Protein AF-A0A7G9BDR3-F1 (afdb_monomer)

Sequence (360 aa):
MENLNQEIQTTHFRYLQGNAIQNPLLFIQQFCFTETAIELFRQDITTLVAAAGTRKTDNNGKFHLNSDEYVYNHRKIIEAIEALWVLHHQASPEFAIDENHPLYQTTKWKRDGIDLETRINSAARYYRKLENEEINDIRLFLRVFFVYADMSEWREILDDILSYAYIDESIAYGSTQFSRELIPLTEYLEKMAEAIFLIAELTHSKKETTETVSNTDIEHTPIVNEQAPDMETGPNTAVPLLSLEDDNFTKDLIEYLNTYWVHLEEQENTFLYSPIMLTERLEKKLLTYFETFHPKFLARNYRRVYMGYLEYIFQTGMPSYEGEIRTFIYQMDTFFELLDLADDETKHWPQEDRIGWQEV

pLDDT: mean 73.28, std 19.23, range [29.59, 98.06]

Solvent-accessible surface area (backbone atoms only — not comparable to full-atom values): 21306 Å² total; per-residue (Å²): 116,70,67,47,59,48,51,62,72,71,54,86,67,90,69,52,45,73,69,34,69,77,37,34,67,60,44,39,35,47,44,53,75,71,72,48,47,71,71,55,53,42,47,45,53,51,52,40,52,49,37,8,52,36,60,30,50,47,100,84,70,51,72,58,84,66,64,79,60,46,64,54,43,51,51,51,52,50,29,51,52,49,36,49,51,52,54,72,56,43,98,78,70,88,50,61,53,54,86,87,40,78,64,43,53,89,67,52,59,94,79,74,48,83,61,58,68,63,37,64,74,39,80,44,47,83,50,82,70,56,50,40,67,28,60,26,25,42,64,57,45,52,52,53,53,49,68,74,39,42,78,66,52,49,48,52,55,48,52,49,37,53,51,23,34,69,42,57,58,18,46,57,77,78,38,82,62,61,43,65,44,49,60,64,50,50,51,52,54,48,29,46,51,39,49,50,46,50,52,26,51,57,56,48,56,53,47,54,55,50,49,57,65,45,69,75,60,81,81,89,87,84,89,88,88,84,88,87,86,86,88,84,88,85,83,93,80,88,81,82,83,86,75,94,76,79,82,83,78,53,71,68,57,55,51,47,54,53,53,52,47,56,54,50,63,68,45,67,83,58,87,64,101,60,81,88,76,70,50,74,70,55,45,53,53,50,52,58,48,56,62,44,35,30,37,62,42,49,44,55,53,49,50,52,51,51,51,53,51,50,51,49,46,65,73,69,61,73,83,88,43,69,69,57,51,54,53,50,50,54,51,49,52,53,49,45,54,51,27,54,50,47,34,65,71,46,63,84,49,88,53,90,80,20,50,48,46,94,80,106

Nearest PDB structures (foldseek):
  5mil-assembly1_B  TM=1.799E-01  e=1.139E+00  Staphylococcus aureus
  2jsw-assembly1_A  TM=1.827E-01  e=5.316E+00  Mus musculus

Radius of gyration: 26.84 Å; Cα contacts (8 Å, |Δi|>4): 255; chains: 1; bounding box: 62×65×67 Å

Foldseek 3Di:
DVVLVVVLVPDDQDQADPVCLVPVLVVLLCCDPPPDDLVVLLVLLVVLLVLLQDQQQDPVRDGHDFDPCNVVSLSVLLNLLSSLLSVLSDPDDPQADDCPDQQQDDDFCVPPNDPLVVCCVGPNVSQDLQGNVCLRHVNVLSVVLCVVPNSVRVNVLSVSSSVSSGDSDHPCPPDVVVVVCSVVVSSSSSNSSSSSNSSNVVVVVVVVVVVVVVVVDDDDDDDDDDDDDDDDDDDDDDDDDDDPPPDDDDPLNVVLVVVVVVLVVVCVVPDDPDPPDDDPVNVVSVVVVCVAAPLVQVLVVLVVVVVVVVVVCVVVVDPPQPVVVVVVVVVNVVSSVVSVVSNVVCVPPDQPNYPCSVVD

Secondary structure (DSSP, 8-state):
-HHHHHHHHHS--SS--HHHHH-HHHHHHHIIIII--HHHHHHHHHHHHHHHHS-SB-TTSPBPPPPTHHHHHHHHHHHHHHHHHHHHTSS----BPPTTSTT-----HHHH---HHHHHTSTTTT--SS-HHHHHBHHHHHHHHHHHS-HHHHHHHHHHHHHHHHSSS-HHHH-TTHHHHHHHHHHHHHHHHHHHHHHHHHHHHHHHHHHHHHTTS--------------------PPPPPPS------HHHHHHHHHHHHHHHHHTTS-S-------HHHHHHHHHHHHHB-HHHHHHHHHHHHHHHHHHHHHHT--S-HHHHHHHHHHHHHHHHHHHHHHHHHTTS--TTSBTGGG-

Structure (mmCIF, N/CA/C/O backbone):
data_AF-A0A7G9BDR3-F1
#
_entry.id   AF-A0A7G9BDR3-F1
#
loop_
_atom_site.group_PDB
_atom_site.id
_atom_site.type_symbol
_atom_site.label_atom_id
_atom_site.label_alt_id
_atom_site.label_comp_id
_atom_site.label_asym_id
_atom_site.label_entity_id
_atom_site.label_seq_id
_atom_site.pdbx_PDB_ins_code
_atom_site.Cartn_x
_atom_site.Cartn_y
_atom_site.Cartn_z
_atom_site.occupancy
_atom_site.B_iso_or_equiv
_atom_site.auth_seq_id
_atom_site.auth_comp_id
_atom_site.auth_asym_id
_atom_site.auth_atom_id
_atom_site.pdbx_PDB_model_num
ATOM 1 N N . MET A 1 1 ? -26.878 8.254 0.777 1.00 44.62 1 MET A N 1
ATOM 2 C CA . MET A 1 1 ? -26.780 6.800 1.032 1.00 44.62 1 MET A CA 1
ATOM 3 C C . MET A 1 1 ? -26.934 5.979 -0.245 1.00 44.62 1 MET A C 1
ATOM 5 O O . MET A 1 1 ? -26.240 4.983 -0.352 1.00 44.62 1 MET A O 1
ATOM 9 N N . GLU A 1 2 ? -27.742 6.398 -1.228 1.00 43.31 2 GLU A N 1
ATOM 10 C CA . GLU A 1 2 ? -27.883 5.672 -2.509 1.00 43.31 2 GLU A CA 1
ATOM 11 C C . GLU A 1 2 ? -26.597 5.656 -3.365 1.00 43.31 2 GLU A C 1
ATOM 13 O O . GLU A 1 2 ? -26.231 4.595 -3.855 1.00 43.31 2 GLU A O 1
ATOM 18 N N . ASN A 1 3 ? -25.838 6.761 -3.438 1.00 54.53 3 ASN A N 1
ATOM 19 C CA . ASN A 1 3 ? -24.599 6.820 -4.241 1.00 54.53 3 ASN A CA 1
ATOM 20 C C . ASN A 1 3 ? -23.464 5.891 -3.756 1.00 54.53 3 ASN A C 1
ATOM 22 O O . ASN A 1 3 ? -22.697 5.402 -4.572 1.00 54.53 3 ASN A O 1
ATOM 26 N N . LEU A 1 4 ? -23.364 5.623 -2.448 1.00 56.91 4 LEU A N 1
ATOM 27 C CA . LEU A 1 4 ? -22.252 4.858 -1.853 1.00 56.91 4 LEU A CA 1
ATOM 28 C C . LEU A 1 4 ? -22.376 3.349 -2.146 1.00 56.91 4 LEU A C 1
ATOM 30 O O . LEU A 1 4 ? -21.413 2.679 -2.502 1.00 56.91 4 LEU A O 1
ATOM 34 N N . ASN A 1 5 ? -23.606 2.826 -2.057 1.00 60.75 5 ASN A N 1
ATOM 35 C CA . ASN A 1 5 ? -23.912 1.459 -2.486 1.00 60.75 5 ASN A CA 1
ATOM 36 C C . ASN A 1 5 ? -23.783 1.305 -4.003 1.00 60.75 5 ASN A C 1
ATOM 38 O O . ASN A 1 5 ? -23.447 0.221 -4.468 1.00 60.75 5 ASN A O 1
ATOM 42 N N . GLN A 1 6 ? -24.048 2.370 -4.763 1.00 60.75 6 GLN A N 1
ATOM 43 C CA . GLN A 1 6 ? -23.900 2.353 -6.212 1.00 60.75 6 GLN A CA 1
ATOM 44 C C . GLN A 1 6 ? -22.425 2.245 -6.618 1.00 60.75 6 GLN A C 1
ATOM 46 O O . GLN A 1 6 ? -22.114 1.433 -7.478 1.00 60.75 6 GLN A O 1
ATOM 51 N N . GLU A 1 7 ? -21.525 2.964 -5.941 1.00 71.06 7 GLU A N 1
ATOM 52 C CA . GLU A 1 7 ? -20.080 2.917 -6.197 1.00 71.06 7 GLU A CA 1
ATOM 53 C C . GLU A 1 7 ? -19.499 1.514 -5.956 1.00 71.06 7 GLU A C 1
ATOM 55 O O . GLU A 1 7 ? -18.875 0.944 -6.848 1.00 71.06 7 GLU A O 1
ATOM 60 N N . ILE A 1 8 ? -19.821 0.879 -4.821 1.00 73.38 8 ILE A N 1
ATOM 61 C CA . ILE A 1 8 ? -19.421 -0.514 -4.535 1.00 73.38 8 ILE A CA 1
ATOM 62 C C . ILE A 1 8 ? -19.996 -1.494 -5.572 1.00 73.38 8 ILE A C 1
ATOM 64 O O . ILE A 1 8 ? -19.324 -2.449 -5.951 1.00 73.38 8 ILE A O 1
ATOM 68 N N . GLN A 1 9 ? -21.227 -1.275 -6.042 1.00 68.62 9 GLN A N 1
ATOM 69 C CA . GLN A 1 9 ? -21.866 -2.136 -7.045 1.00 68.62 9 GLN A CA 1
ATOM 70 C C . GLN A 1 9 ? -21.280 -1.973 -8.452 1.00 68.62 9 GLN A C 1
ATOM 72 O O . GLN A 1 9 ? -21.354 -2.909 -9.246 1.00 68.62 9 GLN A O 1
ATOM 77 N N . THR A 1 10 ? -20.723 -0.804 -8.774 1.00 70.81 10 THR A N 1
ATOM 78 C CA . THR A 1 10 ? -20.092 -0.532 -10.074 1.00 70.81 10 THR A CA 1
ATOM 79 C C . THR A 1 10 ? -18.608 -0.882 -10.112 1.00 70.81 10 THR A C 1
ATOM 81 O O . THR A 1 10 ? -18.047 -1.039 -11.196 1.00 70.81 10 THR A O 1
ATOM 84 N N . THR A 1 11 ? -17.969 -1.018 -8.951 1.00 82.62 11 THR A N 1
ATOM 85 C CA . THR A 1 11 ? -16.545 -1.330 -8.844 1.00 82.62 11 THR A CA 1
ATOM 86 C C . THR A 1 11 ? -16.259 -2.798 -9.154 1.00 82.62 11 THR A C 1
ATOM 88 O O . THR A 1 11 ? -16.867 -3.713 -8.600 1.00 82.62 11 THR A O 1
ATOM 91 N N . HIS A 1 12 ? -15.273 -3.038 -10.020 1.00 86.88 12 HIS A N 1
ATOM 92 C CA . HIS A 1 12 ? -14.785 -4.382 -10.311 1.00 86.88 12 HIS A CA 1
ATOM 93 C C . HIS A 1 12 ? -13.773 -4.832 -9.245 1.00 86.88 12 HIS A C 1
ATOM 95 O O . HIS A 1 12 ? -12.683 -4.259 -9.138 1.00 86.88 12 HIS A O 1
ATOM 101 N N . PHE A 1 13 ? -14.105 -5.876 -8.483 1.00 91.44 13 PHE A N 1
ATOM 102 C CA . PHE A 1 13 ? -13.209 -6.540 -7.527 1.00 91.44 13 PHE A CA 1
ATOM 103 C C . PHE A 1 13 ? -12.420 -7.657 -8.214 1.00 91.44 13 PHE A C 1
ATOM 105 O O . PHE A 1 13 ? -13.002 -8.461 -8.938 1.00 91.44 13 PHE A O 1
ATOM 112 N N . ARG A 1 14 ? -11.092 -7.695 -8.035 1.00 92.62 14 ARG A N 1
ATOM 113 C CA . ARG A 1 14 ? -10.228 -8.667 -8.714 1.00 92.62 14 ARG A CA 1
ATOM 114 C C . ARG A 1 14 ? -10.195 -9.996 -7.968 1.00 92.62 14 ARG A C 1
ATOM 116 O O . ARG A 1 14 ? -10.251 -11.042 -8.613 1.00 92.62 14 ARG A O 1
ATOM 123 N N . TYR A 1 15 ? -10.107 -9.967 -6.636 1.00 94.12 15 TYR A N 1
ATOM 124 C CA . TYR A 1 15 ? -9.983 -11.189 -5.836 1.00 94.12 15 TYR A CA 1
ATOM 125 C C . TYR A 1 15 ? -11.036 -11.321 -4.739 1.00 94.12 15 TYR A C 1
ATOM 127 O O . TYR A 1 15 ? -11.461 -12.447 -4.468 1.00 94.12 15 TYR A O 1
ATOM 135 N N . LEU A 1 16 ? -11.494 -10.211 -4.162 1.00 93.19 16 LEU A N 1
ATOM 136 C CA . LEU A 1 16 ? -12.514 -10.190 -3.125 1.00 93.19 16 LEU A CA 1
ATOM 137 C C . LEU A 1 16 ? -13.849 -10.692 -3.686 1.00 93.19 16 LEU A C 1
ATOM 139 O O . LEU A 1 16 ? -14.403 -10.146 -4.639 1.00 93.19 16 LEU A O 1
ATOM 143 N N . GLN A 1 17 ? -14.361 -11.770 -3.095 1.00 91.69 17 GLN A N 1
ATOM 144 C CA . GLN A 1 17 ? -15.565 -12.455 -3.569 1.00 91.69 17 GLN A CA 1
ATOM 145 C C . GLN A 1 17 ? -16.854 -11.801 -3.052 1.00 91.69 17 GLN A C 1
ATOM 147 O O . GLN A 1 17 ? -16.853 -11.099 -2.044 1.00 91.69 17 GLN A O 1
ATOM 152 N N . GLY A 1 18 ? -17.988 -12.077 -3.707 1.00 86.44 18 GLY A N 1
ATOM 153 C CA . GLY A 1 18 ? -19.284 -11.439 -3.418 1.00 86.44 18 GLY A CA 1
ATOM 154 C C . GLY A 1 18 ? -19.726 -11.479 -1.949 1.00 86.44 18 GLY A C 1
ATOM 155 O O . GLY A 1 18 ? -20.228 -10.486 -1.429 1.00 86.44 18 GLY A O 1
ATOM 156 N N . ASN A 1 19 ? -19.499 -12.591 -1.248 1.00 89.06 19 ASN A N 1
ATOM 157 C CA . ASN A 1 19 ? -19.786 -12.713 0.186 1.00 89.06 19 ASN A CA 1
ATOM 158 C C . ASN A 1 19 ? -18.876 -11.821 1.051 1.00 89.06 19 ASN A C 1
ATOM 160 O O . ASN A 1 19 ? -19.341 -11.232 2.025 1.00 89.06 19 ASN A O 1
ATOM 164 N N . ALA A 1 20 ? -17.602 -11.695 0.681 1.00 90.75 20 ALA A N 1
ATOM 165 C CA . ALA A 1 20 ? -16.638 -10.828 1.344 1.00 90.75 20 ALA A CA 1
ATOM 166 C C . ALA A 1 20 ? -16.885 -9.342 1.027 1.00 90.75 20 ALA A C 1
ATOM 168 O O . ALA A 1 20 ? -16.703 -8.502 1.898 1.00 90.75 20 ALA A O 1
ATOM 169 N N . ILE A 1 21 ? -17.398 -9.010 -0.163 1.00 91.25 21 ILE A N 1
ATOM 170 C CA . ILE A 1 21 ? -17.853 -7.649 -0.502 1.00 91.25 21 ILE A CA 1
ATOM 171 C C . ILE A 1 21 ? -19.082 -7.268 0.338 1.00 91.25 21 ILE A C 1
ATOM 173 O O . ILE A 1 21 ? -19.182 -6.152 0.843 1.00 91.25 21 ILE A O 1
ATOM 177 N N . GLN A 1 22 ? -20.026 -8.197 0.517 1.00 90.25 22 GLN A N 1
ATOM 178 C CA . GLN A 1 22 ? -21.221 -7.966 1.336 1.00 90.25 22 GLN A CA 1
ATOM 179 C C . GLN A 1 22 ? -20.897 -7.851 2.830 1.00 90.25 22 GLN A C 1
ATOM 181 O O . GLN A 1 22 ? -21.557 -7.096 3.542 1.00 90.25 22 GLN A O 1
ATOM 186 N N . ASN A 1 23 ? -19.902 -8.600 3.310 1.00 91.31 23 ASN A N 1
ATOM 187 C CA . ASN A 1 23 ? -19.492 -8.600 4.710 1.00 91.31 23 ASN A CA 1
ATOM 188 C C . ASN A 1 23 ? -17.957 -8.597 4.853 1.00 91.31 23 ASN A C 1
ATOM 190 O O . ASN A 1 23 ? -17.361 -9.623 5.205 1.00 91.31 23 ASN A O 1
ATOM 194 N N . PRO A 1 24 ? -17.307 -7.442 4.619 1.00 93.12 24 PRO A N 1
ATOM 195 C CA . PRO A 1 24 ? -15.847 -7.337 4.659 1.00 93.12 24 PRO A CA 1
ATOM 196 C C . PRO A 1 24 ? -15.281 -7.574 6.062 1.00 93.12 24 PRO A C 1
ATOM 198 O O . PRO A 1 24 ? -14.182 -8.100 6.200 1.00 93.12 24 PRO A O 1
ATOM 201 N N . LEU A 1 25 ? -16.040 -7.265 7.120 1.00 93.38 25 LEU A N 1
ATOM 202 C CA . LEU A 1 25 ? -15.617 -7.517 8.501 1.00 93.38 25 LEU A CA 1
ATOM 203 C C . LEU A 1 25 ? -15.473 -9.014 8.796 1.00 93.38 25 LEU A C 1
ATOM 205 O O . LEU A 1 25 ? -14.530 -9.414 9.475 1.00 93.38 25 LEU A O 1
ATOM 209 N N . LEU A 1 26 ? -16.384 -9.848 8.285 1.00 92.31 26 LEU A N 1
ATOM 210 C CA . LEU A 1 26 ? -16.284 -11.299 8.448 1.00 92.31 26 LEU A CA 1
ATOM 211 C C . LEU A 1 26 ? -15.062 -11.857 7.715 1.00 92.31 26 LEU A C 1
ATOM 213 O O . LEU A 1 26 ? -14.346 -12.680 8.284 1.00 92.31 26 LEU A O 1
ATOM 217 N N . PHE A 1 27 ? -14.812 -11.385 6.491 1.00 94.88 27 PHE A N 1
ATOM 218 C CA . PHE A 1 27 ? -13.606 -11.736 5.742 1.00 94.88 27 PHE A CA 1
ATOM 219 C C . PHE A 1 27 ? -12.341 -11.371 6.530 1.00 94.88 27 PHE A C 1
ATOM 221 O O . PHE A 1 27 ? -11.498 -12.233 6.760 1.00 94.88 27 PHE A O 1
ATOM 228 N N . ILE A 1 28 ? -12.250 -10.132 7.024 1.00 95.25 28 ILE A N 1
ATOM 229 C CA . ILE A 1 28 ? -11.102 -9.648 7.803 1.00 95.25 28 ILE A CA 1
ATOM 230 C C . ILE A 1 28 ? -10.873 -10.505 9.051 1.00 95.25 28 ILE A C 1
ATOM 232 O O . ILE A 1 28 ? -9.744 -10.896 9.332 1.00 95.25 28 ILE A O 1
ATOM 236 N N . GLN A 1 29 ? -11.934 -10.864 9.779 1.00 94.12 29 GLN A N 1
ATOM 237 C CA . GLN A 1 29 ? -11.812 -11.753 10.937 1.00 94.12 29 GLN A CA 1
ATOM 238 C C . GLN A 1 29 ? -11.282 -13.138 10.556 1.00 94.12 29 GLN A C 1
ATOM 240 O O . GLN A 1 29 ? -10.401 -13.665 11.233 1.00 94.12 29 GLN A O 1
ATOM 245 N N . GLN A 1 30 ? -11.800 -13.739 9.483 1.00 94.19 30 GLN A N 1
ATOM 246 C CA . GLN A 1 30 ? -11.334 -15.047 9.020 1.00 94.19 30 GLN A CA 1
ATOM 247 C C . GLN A 1 30 ? -9.866 -14.991 8.592 1.00 94.19 30 GLN A C 1
ATOM 249 O O . GLN A 1 30 ? -9.072 -15.823 9.030 1.00 94.19 30 GLN A O 1
ATOM 254 N N . PHE A 1 31 ? -9.496 -13.973 7.819 1.00 95.69 31 PHE A N 1
ATOM 255 C CA . PHE A 1 31 ? -8.127 -13.743 7.381 1.00 95.69 31 PHE A CA 1
ATOM 256 C C . PHE A 1 31 ? -7.165 -13.603 8.576 1.00 95.69 31 PHE A C 1
ATOM 258 O O . PHE A 1 31 ? -6.191 -14.349 8.681 1.00 95.69 31 PHE A O 1
ATOM 265 N N . CYS A 1 32 ? -7.478 -12.727 9.534 1.00 95.44 32 CYS A N 1
ATOM 266 C CA . CYS A 1 32 ? -6.596 -12.418 10.664 1.00 95.44 32 CYS A CA 1
ATOM 267 C C . CYS A 1 32 ? -6.543 -13.490 11.765 1.00 95.44 32 CYS A C 1
ATOM 269 O O . CYS A 1 32 ? -5.552 -13.552 12.487 1.00 95.44 32 CYS A O 1
ATOM 271 N N . PHE A 1 33 ? -7.591 -14.302 11.950 1.00 93.38 33 PHE A N 1
ATOM 272 C CA . PHE A 1 33 ? -7.620 -15.316 13.018 1.00 93.38 33 PHE A CA 1
ATOM 273 C C . PHE A 1 33 ? -7.408 -16.748 12.530 1.00 93.38 33 PHE A C 1
ATOM 275 O O . PHE A 1 33 ? -7.076 -17.616 13.336 1.00 93.38 33 PHE A O 1
ATOM 282 N N . THR A 1 34 ? -7.618 -17.012 11.239 1.00 93.38 34 THR A N 1
ATOM 283 C CA . THR A 1 34 ? -7.546 -18.374 10.682 1.00 93.38 34 THR A CA 1
ATOM 284 C C . THR A 1 34 ? -6.420 -18.529 9.671 1.00 93.38 34 THR A C 1
ATOM 286 O O . THR A 1 34 ? -5.802 -19.589 9.627 1.00 93.38 34 THR A O 1
ATOM 289 N N . GLU A 1 35 ? -6.154 -17.510 8.852 1.00 92.81 35 GLU A N 1
ATOM 290 C CA . GLU A 1 35 ? -5.239 -17.649 7.717 1.00 92.81 35 GLU A CA 1
ATOM 291 C C . GLU A 1 35 ? -3.800 -17.255 8.054 1.00 92.81 35 GLU A C 1
ATOM 293 O O . GLU A 1 35 ? -2.867 -17.974 7.701 1.00 92.81 35 GLU A O 1
ATOM 298 N N . THR A 1 36 ? -3.601 -16.131 8.745 1.00 94.38 36 THR A N 1
ATOM 299 C CA . THR A 1 36 ? -2.259 -15.602 9.017 1.00 94.38 36 THR A CA 1
ATOM 300 C C . THR A 1 36 ? -2.173 -14.886 10.365 1.00 94.38 36 THR A C 1
ATOM 302 O O . THR A 1 36 ? -3.177 -14.636 11.024 1.00 94.38 36 THR A O 1
ATOM 305 N N . ALA A 1 37 ? -0.953 -14.555 10.785 1.00 92.31 37 ALA A N 1
ATOM 306 C CA . ALA A 1 37 ? -0.672 -13.707 11.940 1.00 92.31 37 ALA A CA 1
ATOM 307 C C . ALA A 1 37 ? -0.036 -12.395 11.470 1.00 92.31 37 ALA A C 1
ATOM 309 O O . ALA A 1 37 ? 0.668 -12.381 10.463 1.00 92.31 37 ALA A O 1
ATOM 310 N N . ILE A 1 38 ? -0.216 -11.305 12.223 1.00 92.81 38 ILE A N 1
ATOM 311 C CA . ILE A 1 38 ? 0.230 -9.964 11.806 1.00 92.81 38 ILE A CA 1
ATOM 312 C C . ILE A 1 38 ? 1.708 -9.917 11.393 1.00 92.81 38 ILE A C 1
ATOM 314 O O . ILE A 1 38 ? 2.046 -9.326 10.371 1.00 92.81 38 ILE A O 1
ATOM 318 N N . GLU A 1 39 ? 2.591 -10.576 12.148 1.00 88.88 39 GLU A N 1
ATOM 319 C CA . GLU A 1 39 ? 4.026 -10.585 11.842 1.00 88.88 39 GLU A CA 1
ATOM 320 C C . GLU A 1 39 ? 4.358 -11.432 10.605 1.00 88.88 39 GLU A C 1
ATOM 322 O O . GLU A 1 39 ? 5.272 -11.078 9.864 1.00 88.88 39 GLU A O 1
ATOM 327 N N . LEU A 1 40 ? 3.599 -12.504 10.345 1.00 91.50 40 LEU A N 1
ATOM 328 C CA . LEU A 1 40 ? 3.752 -13.301 9.124 1.00 91.50 40 LEU A CA 1
ATOM 329 C C . LEU A 1 40 ? 3.282 -12.500 7.912 1.00 91.50 40 LEU A C 1
ATOM 331 O O . LEU A 1 40 ? 4.027 -12.370 6.951 1.00 91.50 40 LEU A O 1
ATOM 335 N N . PHE A 1 41 ? 2.121 -11.848 7.998 1.00 96.00 41 PHE A N 1
ATOM 336 C CA . PHE A 1 41 ? 1.608 -11.046 6.891 1.00 96.00 41 PHE A CA 1
ATOM 337 C C . PHE A 1 41 ? 2.517 -9.853 6.550 1.00 96.00 41 PHE A C 1
ATOM 339 O O . PHE A 1 41 ? 2.749 -9.551 5.380 1.00 96.00 41 PHE A O 1
ATOM 346 N N . ARG A 1 42 ? 3.123 -9.205 7.554 1.00 92.88 42 ARG A N 1
ATOM 347 C CA . ARG A 1 42 ? 4.175 -8.202 7.311 1.00 92.88 42 ARG A CA 1
ATOM 348 C C . ARG A 1 42 ? 5.397 -8.788 6.623 1.00 92.88 42 ARG A C 1
ATOM 350 O O . ARG A 1 42 ? 5.964 -8.151 5.733 1.00 92.88 42 ARG A O 1
ATOM 357 N N . GLN A 1 43 ? 5.828 -9.968 7.062 1.00 91.69 43 GLN A N 1
ATOM 358 C CA . GLN A 1 43 ? 6.954 -10.656 6.454 1.00 91.69 43 GLN A CA 1
ATOM 359 C C . GLN A 1 43 ? 6.644 -11.003 4.995 1.00 91.69 43 GLN A C 1
ATOM 361 O O . GLN A 1 43 ? 7.515 -10.812 4.151 1.00 91.69 43 GLN A O 1
ATOM 366 N N . ASP A 1 44 ? 5.418 -11.418 4.684 1.00 94.56 44 ASP A N 1
ATOM 367 C CA . ASP A 1 44 ? 4.956 -11.705 3.325 1.00 94.56 44 ASP A CA 1
ATOM 368 C C . ASP A 1 44 ? 5.019 -10.460 2.431 1.00 94.56 44 ASP A C 1
ATOM 370 O O . ASP A 1 44 ? 5.593 -10.515 1.340 1.00 94.56 44 ASP A O 1
ATOM 374 N N . ILE A 1 45 ? 4.522 -9.317 2.927 1.00 95.56 45 ILE A N 1
ATOM 375 C CA . ILE A 1 45 ? 4.622 -8.007 2.259 1.00 95.56 45 ILE A CA 1
ATOM 376 C C . ILE A 1 45 ? 6.087 -7.639 2.015 1.00 95.56 45 ILE A C 1
ATOM 378 O O . ILE A 1 45 ? 6.486 -7.360 0.886 1.00 95.56 45 ILE A O 1
ATOM 382 N N . THR A 1 46 ? 6.909 -7.674 3.065 1.00 91.94 46 THR A N 1
ATOM 383 C CA . THR A 1 46 ? 8.325 -7.286 2.988 1.00 91.94 46 THR A CA 1
ATOM 384 C C . THR A 1 46 ? 9.091 -8.181 2.027 1.00 91.94 46 THR A C 1
ATOM 386 O O . THR A 1 46 ? 9.908 -7.699 1.250 1.00 91.94 46 THR A O 1
ATOM 389 N N . THR A 1 47 ? 8.822 -9.484 2.063 1.00 92.56 47 THR A N 1
ATOM 390 C CA . THR A 1 47 ? 9.480 -10.467 1.202 1.00 92.56 47 THR A CA 1
ATOM 391 C C . THR A 1 47 ? 9.129 -10.218 -0.259 1.00 92.56 47 THR A C 1
ATOM 393 O O . THR A 1 47 ? 10.026 -10.235 -1.100 1.00 92.56 47 THR A O 1
ATOM 396 N N . LEU A 1 48 ? 7.858 -9.938 -0.564 1.00 94.50 48 LEU A N 1
ATOM 397 C CA . LEU A 1 48 ? 7.417 -9.623 -1.922 1.00 94.50 48 LEU A CA 1
ATOM 398 C C . LEU A 1 48 ? 8.057 -8.322 -2.438 1.00 94.50 48 LEU A C 1
ATOM 400 O O . LEU A 1 48 ? 8.638 -8.307 -3.521 1.00 94.50 48 LEU A O 1
ATOM 404 N N . VAL A 1 49 ? 8.024 -7.246 -1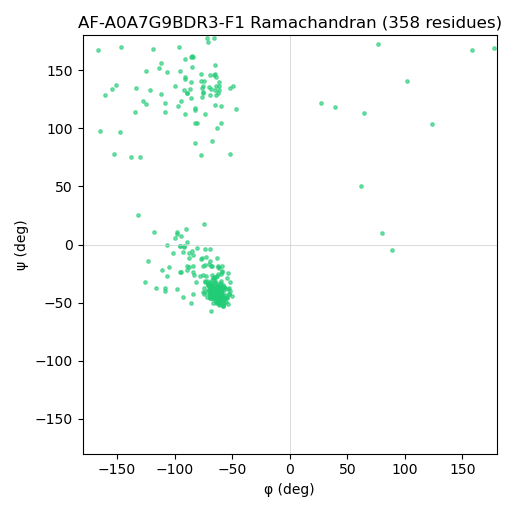.646 1.00 92.19 49 VAL A N 1
ATOM 405 C CA . VAL A 1 49 ? 8.616 -5.956 -2.041 1.00 92.19 49 VAL A CA 1
ATOM 406 C C . VAL A 1 49 ? 10.141 -6.057 -2.173 1.00 92.19 49 VAL A C 1
ATOM 408 O O . VAL A 1 49 ? 10.721 -5.572 -3.145 1.00 92.19 49 VAL A O 1
ATOM 411 N N . ALA A 1 50 ? 10.815 -6.745 -1.247 1.00 89.56 50 ALA A N 1
ATOM 412 C CA . ALA A 1 50 ? 12.255 -6.980 -1.326 1.00 89.56 50 ALA A CA 1
ATOM 413 C C . ALA A 1 50 ? 12.630 -7.821 -2.551 1.00 89.56 50 ALA A C 1
ATOM 415 O O . ALA A 1 50 ? 13.670 -7.578 -3.169 1.00 89.56 50 ALA A O 1
ATOM 416 N N . ALA A 1 51 ? 11.782 -8.782 -2.933 1.00 90.12 51 ALA A N 1
ATOM 417 C CA . ALA A 1 51 ? 11.977 -9.553 -4.148 1.00 90.12 51 ALA A CA 1
ATOM 418 C C . ALA A 1 51 ? 11.961 -8.646 -5.385 1.00 90.12 51 ALA A C 1
ATOM 420 O O . ALA A 1 51 ? 12.862 -8.786 -6.208 1.00 90.12 51 ALA A O 1
ATOM 421 N N . ALA A 1 52 ? 11.028 -7.698 -5.488 1.00 89.75 52 ALA A N 1
ATOM 422 C CA . ALA A 1 52 ? 10.996 -6.713 -6.576 1.00 89.75 52 ALA A CA 1
ATOM 423 C C . ALA A 1 52 ? 12.213 -5.766 -6.573 1.00 89.75 52 ALA A C 1
ATOM 425 O O . ALA A 1 52 ? 12.708 -5.345 -7.619 1.00 89.75 52 ALA A O 1
ATOM 426 N N . GLY A 1 53 ? 12.729 -5.450 -5.383 1.00 86.00 53 GLY A N 1
ATOM 427 C CA . GLY A 1 53 ? 13.898 -4.590 -5.188 1.00 86.00 53 GLY A CA 1
ATOM 428 C C . GLY A 1 53 ? 15.251 -5.244 -5.468 1.00 86.00 53 GLY A C 1
ATOM 429 O O . GLY A 1 53 ? 16.253 -4.534 -5.577 1.00 86.00 53 GLY A O 1
ATOM 430 N N . THR A 1 54 ? 15.321 -6.569 -5.607 1.00 83.62 54 THR A N 1
ATOM 431 C CA . THR A 1 54 ? 16.597 -7.298 -5.662 1.00 83.62 54 THR A CA 1
ATOM 432 C C . THR A 1 54 ? 16.844 -7.890 -7.043 1.00 83.62 54 THR A C 1
ATOM 434 O O . THR A 1 54 ? 16.000 -8.604 -7.576 1.00 83.62 54 THR A O 1
ATOM 437 N N . ARG A 1 55 ? 18.035 -7.644 -7.603 1.00 83.38 55 ARG A N 1
ATOM 438 C CA . ARG A 1 55 ? 18.477 -8.281 -8.851 1.00 83.38 55 ARG A CA 1
ATOM 439 C C . ARG A 1 55 ? 18.539 -9.801 -8.674 1.00 83.38 55 ARG A C 1
ATOM 441 O O . ARG A 1 55 ? 19.104 -10.279 -7.689 1.00 83.38 55 ARG A O 1
ATOM 448 N N . LYS A 1 56 ? 17.990 -10.558 -9.626 1.00 84.50 56 LYS A N 1
ATOM 449 C CA . LYS A 1 56 ? 17.884 -12.026 -9.516 1.00 84.50 56 LYS A CA 1
ATOM 450 C C . LYS A 1 56 ? 19.138 -12.758 -9.954 1.00 84.50 56 LYS A C 1
ATOM 452 O O . LYS A 1 56 ? 19.366 -13.882 -9.518 1.00 84.50 56 LYS A O 1
ATOM 457 N N . THR A 1 57 ? 19.951 -12.131 -10.788 1.00 84.62 57 THR A N 1
ATOM 458 C CA . THR A 1 57 ? 21.228 -12.671 -11.236 1.00 84.62 57 THR A CA 1
ATOM 459 C C . THR A 1 57 ? 22.363 -12.164 -10.360 1.00 84.62 57 THR A C 1
ATOM 461 O O . THR A 1 57 ? 22.572 -10.955 -10.219 1.00 84.62 57 THR A O 1
ATOM 464 N N . ASP A 1 58 ? 23.117 -13.096 -9.775 1.00 82.25 58 ASP A N 1
ATOM 465 C CA . ASP A 1 58 ? 24.319 -12.770 -9.012 1.00 82.25 58 ASP A CA 1
ATOM 466 C C . ASP A 1 58 ? 25.478 -12.300 -9.918 1.00 82.25 58 ASP A C 1
ATOM 468 O O . ASP A 1 58 ? 25.425 -12.352 -11.149 1.00 82.25 58 ASP A O 1
ATOM 472 N N . ASN A 1 59 ? 26.584 -11.867 -9.307 1.00 82.44 59 ASN A N 1
ATOM 473 C CA . ASN A 1 59 ? 27.777 -11.424 -10.043 1.00 82.44 59 ASN A CA 1
ATOM 474 C C . ASN A 1 59 ? 28.435 -12.531 -10.895 1.00 82.44 59 ASN A C 1
ATOM 476 O O . ASN A 1 59 ? 29.309 -12.231 -11.705 1.00 82.44 59 ASN A O 1
ATOM 480 N N . ASN A 1 60 ? 28.037 -13.795 -10.716 1.00 84.38 60 ASN A N 1
ATOM 481 C CA . ASN A 1 60 ? 28.519 -14.944 -11.478 1.00 84.38 60 ASN A CA 1
ATOM 482 C C . ASN A 1 60 ? 27.540 -15.366 -12.588 1.00 84.38 60 ASN A C 1
ATOM 484 O O . ASN A 1 60 ? 27.765 -16.392 -13.231 1.00 84.38 60 ASN A O 1
ATOM 488 N N . GLY A 1 61 ? 26.458 -14.613 -12.815 1.00 81.12 61 GLY A N 1
ATOM 489 C CA . GLY A 1 61 ? 25.451 -14.945 -13.821 1.00 81.12 61 GLY A CA 1
ATOM 490 C C . GLY A 1 61 ? 24.443 -16.010 -13.372 1.00 81.12 61 GLY A C 1
ATOM 491 O O . GLY A 1 61 ? 23.681 -16.508 -14.200 1.00 81.12 61 GLY A O 1
ATOM 492 N N . LYS A 1 62 ? 24.425 -16.398 -12.091 1.00 82.62 62 LYS A N 1
ATOM 493 C CA . LYS A 1 62 ? 23.466 -17.375 -11.570 1.00 82.62 62 LYS A CA 1
ATOM 494 C C . LYS A 1 62 ? 22.143 -16.686 -11.255 1.00 82.62 62 LYS A C 1
ATOM 496 O O . LYS A 1 62 ? 22.075 -15.850 -10.359 1.00 82.62 62 LYS A O 1
ATOM 501 N N . PHE A 1 63 ? 21.092 -17.106 -11.952 1.00 79.94 63 PHE A N 1
ATOM 502 C CA . PHE A 1 63 ? 19.723 -16.679 -11.685 1.00 79.94 63 PHE A CA 1
ATOM 503 C C . PHE A 1 63 ? 19.163 -17.392 -10.446 1.00 79.94 63 PHE A C 1
ATOM 505 O O . PHE A 1 63 ? 19.195 -18.625 -10.349 1.00 79.94 63 PHE A O 1
ATOM 512 N N . HIS A 1 64 ? 18.660 -16.621 -9.489 1.00 78.00 64 HIS A N 1
ATOM 513 C CA . HIS A 1 64 ? 17.975 -17.125 -8.307 1.00 78.00 64 HIS A CA 1
ATOM 514 C C . HIS A 1 64 ? 16.491 -17.342 -8.614 1.00 78.00 64 HIS A C 1
ATOM 516 O O . HIS A 1 64 ? 15.814 -16.443 -9.102 1.00 78.00 64 HIS A O 1
ATOM 522 N N . LEU A 1 65 ? 15.998 -18.556 -8.345 1.00 71.19 65 LEU A N 1
ATOM 523 C CA . LEU A 1 65 ? 14.608 -18.927 -8.603 1.00 71.19 65 LEU A CA 1
ATOM 524 C C . LEU A 1 65 ? 13.660 -18.082 -7.738 1.00 71.19 65 LEU A C 1
ATOM 526 O O . LEU A 1 65 ? 13.899 -17.914 -6.541 1.00 71.19 65 LEU A O 1
ATOM 530 N N . ASN A 1 66 ? 12.582 -17.596 -8.345 1.00 79.19 66 ASN A N 1
ATOM 531 C CA . ASN A 1 66 ? 11.534 -16.856 -7.649 1.00 79.19 66 ASN A CA 1
ATOM 532 C C . ASN A 1 66 ? 10.633 -17.822 -6.865 1.00 79.19 66 ASN A C 1
ATOM 534 O O . ASN A 1 66 ? 10.432 -18.958 -7.295 1.00 79.19 66 ASN A O 1
ATOM 538 N N . SER A 1 67 ? 10.115 -17.386 -5.712 1.00 84.75 67 SER A N 1
ATOM 539 C CA . SER A 1 67 ? 9.203 -18.205 -4.905 1.00 84.75 67 SER A CA 1
ATOM 540 C C . SER A 1 67 ? 7.812 -18.223 -5.533 1.00 84.75 67 SER A C 1
ATOM 542 O O . SER A 1 67 ? 7.279 -17.168 -5.874 1.00 84.75 67 SER A O 1
ATOM 544 N N . ASP A 1 68 ? 7.188 -19.398 -5.619 1.00 82.62 68 ASP A N 1
ATOM 545 C CA . ASP A 1 68 ? 5.779 -19.530 -6.024 1.00 82.62 68 ASP A CA 1
ATOM 546 C C . ASP A 1 68 ? 4.828 -18.812 -5.043 1.00 82.62 68 ASP A C 1
ATOM 548 O O . ASP A 1 68 ? 3.702 -18.455 -5.393 1.00 82.62 68 ASP A O 1
ATOM 552 N N . GLU A 1 69 ? 5.293 -18.535 -3.821 1.00 89.88 69 GLU A N 1
ATOM 553 C CA . GLU A 1 69 ? 4.542 -17.814 -2.789 1.00 89.88 69 GLU A CA 1
ATOM 554 C C . GLU A 1 69 ? 4.309 -16.338 -3.144 1.00 89.88 69 GLU A C 1
ATOM 556 O O . GLU A 1 69 ? 3.396 -15.723 -2.602 1.00 89.88 69 GLU A O 1
ATOM 561 N N . TYR A 1 70 ? 5.066 -15.753 -4.082 1.00 92.81 70 TYR A N 1
ATOM 562 C CA . TYR A 1 70 ? 4.894 -14.343 -4.455 1.00 92.81 70 TYR A CA 1
ATOM 563 C C . TYR A 1 70 ? 3.523 -14.061 -5.064 1.00 92.81 70 TYR A C 1
ATOM 565 O O . TYR A 1 70 ? 2.899 -13.060 -4.716 1.00 92.81 70 TYR A O 1
ATOM 573 N N . VAL A 1 71 ? 3.017 -14.966 -5.906 1.00 93.81 71 VAL A N 1
ATOM 574 C CA . VAL A 1 71 ? 1.668 -14.854 -6.483 1.00 93.81 71 VAL A CA 1
ATOM 575 C C . VAL A 1 71 ? 0.600 -14.972 -5.396 1.00 93.81 71 VAL A C 1
ATOM 577 O O . VAL A 1 71 ? -0.397 -14.251 -5.420 1.00 93.81 71 VAL A O 1
ATOM 580 N N . TYR A 1 72 ? 0.809 -15.862 -4.421 1.00 94.44 72 TYR A N 1
ATOM 581 C CA . TYR A 1 72 ? -0.097 -16.002 -3.284 1.00 94.44 72 TYR A CA 1
ATOM 582 C C . TYR A 1 72 ? -0.122 -14.725 -2.433 1.00 94.44 72 TYR A C 1
ATOM 584 O O . TYR A 1 72 ? -1.195 -14.172 -2.191 1.00 94.44 72 TYR A O 1
ATOM 592 N N . ASN A 1 73 ? 1.051 -14.218 -2.048 1.00 95.06 73 ASN A N 1
ATOM 593 C CA . ASN A 1 73 ? 1.194 -13.018 -1.227 1.00 95.06 73 ASN A CA 1
ATOM 594 C C . ASN A 1 73 ? 0.599 -11.794 -1.928 1.00 95.06 73 ASN A C 1
ATOM 596 O O . ASN A 1 73 ? -0.197 -11.076 -1.329 1.00 95.06 73 ASN A O 1
ATOM 600 N N . HIS A 1 74 ? 0.908 -11.595 -3.213 1.00 96.75 74 HIS A N 1
ATOM 601 C CA . HIS A 1 74 ? 0.319 -10.540 -4.047 1.00 96.75 74 HIS A CA 1
ATOM 602 C C . HIS A 1 74 ? -1.209 -10.584 -4.025 1.00 96.75 74 HIS A C 1
ATOM 604 O O . HIS A 1 74 ? -1.854 -9.586 -3.694 1.00 96.75 74 HIS A O 1
ATOM 610 N N . ARG A 1 75 ? -1.790 -11.762 -4.284 1.00 96.62 75 ARG A N 1
ATOM 611 C CA . ARG A 1 75 ? -3.241 -11.950 -4.266 1.00 96.62 75 ARG A CA 1
ATOM 612 C C . ARG A 1 75 ? -3.838 -11.575 -2.912 1.00 96.62 75 ARG A C 1
ATOM 614 O O . ARG A 1 75 ? -4.855 -10.887 -2.879 1.00 96.62 75 ARG A O 1
ATOM 621 N N . LYS A 1 76 ? -3.225 -12.014 -1.810 1.00 96.50 76 LYS A N 1
ATOM 622 C CA . LYS A 1 76 ? -3.718 -11.748 -0.451 1.00 96.50 76 LYS A CA 1
ATOM 623 C C . LYS A 1 76 ? -3.605 -10.287 -0.044 1.00 96.50 76 LYS A C 1
ATOM 625 O O . LYS A 1 76 ? -4.515 -9.771 0.599 1.00 96.50 76 LYS A O 1
ATOM 630 N N . ILE A 1 77 ? -2.554 -9.600 -0.479 1.00 98.00 77 ILE A N 1
ATOM 631 C CA . ILE A 1 77 ? -2.410 -8.157 -0.272 1.00 98.00 77 ILE A CA 1
ATOM 632 C C . ILE A 1 77 ? -3.506 -7.400 -1.036 1.00 98.00 77 ILE A C 1
ATOM 634 O O . ILE A 1 77 ? -4.164 -6.546 -0.446 1.00 98.00 77 ILE A O 1
ATOM 638 N N . ILE A 1 78 ? -3.765 -7.741 -2.305 1.00 97.88 78 ILE A N 1
ATOM 639 C CA . ILE A 1 78 ? -4.848 -7.108 -3.077 1.00 97.88 78 ILE A CA 1
ATOM 640 C C . ILE A 1 78 ? -6.216 -7.403 -2.454 1.00 97.88 78 ILE A C 1
ATOM 642 O O . ILE A 1 78 ? -7.024 -6.491 -2.314 1.00 97.88 78 ILE A O 1
ATOM 646 N N . GLU A 1 79 ? -6.478 -8.644 -2.041 1.00 97.12 79 GLU A N 1
ATOM 647 C CA . GLU A 1 79 ? -7.740 -9.023 -1.390 1.00 97.12 79 GLU A CA 1
ATOM 648 C C . GLU A 1 79 ? -7.968 -8.222 -0.089 1.00 97.12 79 GLU A C 1
ATOM 650 O O . GLU A 1 79 ? -9.072 -7.732 0.157 1.00 97.12 79 GLU A O 1
ATOM 655 N N . ALA A 1 80 ? -6.912 -8.002 0.704 1.00 97.62 80 ALA A N 1
ATOM 656 C CA . ALA A 1 80 ? -6.953 -7.149 1.892 1.00 97.62 80 ALA A CA 1
ATOM 657 C C . ALA A 1 80 ? -7.234 -5.673 1.552 1.00 97.62 80 ALA A C 1
ATOM 659 O O . ALA A 1 80 ? -8.097 -5.058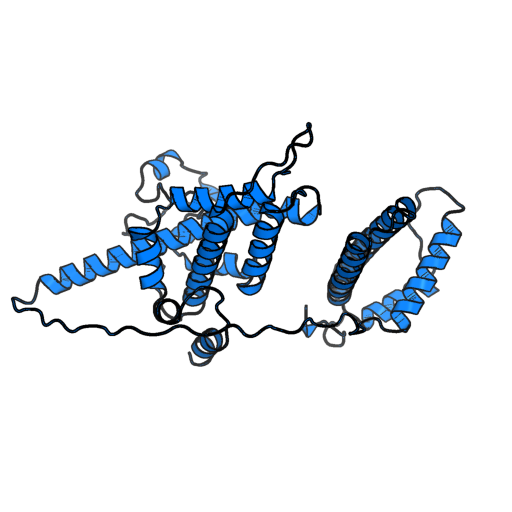 2.182 1.00 97.62 80 ALA A O 1
ATOM 660 N N . ILE A 1 81 ? -6.563 -5.108 0.541 1.00 98.06 81 ILE A N 1
ATOM 661 C CA . ILE A 1 81 ? -6.795 -3.725 0.083 1.00 98.06 81 ILE A CA 1
ATOM 662 C C . ILE A 1 81 ? -8.233 -3.548 -0.408 1.00 98.06 81 ILE A C 1
ATOM 664 O O . ILE A 1 81 ? -8.891 -2.574 -0.050 1.00 98.06 81 ILE A O 1
ATOM 668 N N . GLU A 1 82 ? -8.749 -4.505 -1.174 1.00 97.25 82 GLU A N 1
ATOM 669 C CA . GLU A 1 82 ? -10.130 -4.505 -1.652 1.00 97.25 82 GLU A CA 1
ATOM 670 C C . GLU A 1 82 ? -11.130 -4.520 -0.489 1.00 97.25 82 GLU A C 1
ATOM 672 O O . GLU A 1 82 ? -12.092 -3.750 -0.496 1.00 97.25 82 GLU A O 1
ATOM 677 N N . ALA A 1 83 ? -10.894 -5.332 0.546 1.00 96.31 83 ALA A N 1
ATOM 678 C CA . ALA A 1 83 ? -11.754 -5.364 1.729 1.00 96.31 83 ALA A CA 1
ATOM 679 C C . ALA A 1 83 ? -11.745 -4.024 2.485 1.00 96.31 83 ALA A C 1
ATOM 681 O O . ALA A 1 83 ? -12.796 -3.537 2.911 1.00 96.31 83 ALA A O 1
ATOM 682 N N . LEU A 1 84 ? -10.573 -3.397 2.620 1.00 96.00 84 LEU A N 1
ATOM 683 C CA . LEU A 1 84 ? -10.447 -2.070 3.223 1.00 96.00 84 LEU A CA 1
ATOM 684 C C . LEU A 1 84 ? -11.106 -0.984 2.371 1.00 96.00 84 LEU A C 1
ATOM 686 O O . LEU A 1 84 ? -11.692 -0.058 2.930 1.00 96.00 84 LEU A O 1
ATOM 690 N N . TRP A 1 85 ? -11.064 -1.105 1.043 1.00 95.69 85 TRP A N 1
ATOM 691 C CA . TRP A 1 85 ? -11.748 -0.187 0.136 1.00 95.69 85 TRP A CA 1
ATOM 692 C C . TRP A 1 85 ? -13.262 -0.257 0.328 1.00 95.69 85 TRP A C 1
ATOM 694 O O . TRP A 1 85 ? -13.906 0.780 0.486 1.00 95.69 85 TRP A O 1
ATOM 704 N N . VAL A 1 86 ? -13.827 -1.468 0.421 1.00 94.31 86 VAL A N 1
ATOM 705 C CA . VAL A 1 86 ? -15.252 -1.653 0.734 1.00 94.31 86 VAL A CA 1
ATOM 706 C C . VAL A 1 86 ? -15.594 -0.996 2.071 1.00 94.31 86 VAL A C 1
ATOM 708 O O . VAL A 1 86 ? -16.561 -0.245 2.150 1.00 94.31 86 VAL A O 1
ATOM 711 N N . LEU A 1 87 ? -14.793 -1.224 3.116 1.00 92.75 87 LEU A N 1
ATOM 712 C CA . LEU A 1 87 ? -15.016 -0.607 4.427 1.00 92.75 87 LEU A CA 1
ATOM 713 C C . LEU A 1 87 ? -14.922 0.918 4.402 1.00 92.75 87 LEU A C 1
ATOM 715 O O . LEU A 1 87 ? -15.703 1.586 5.079 1.00 92.75 87 LEU A O 1
ATOM 719 N N . HIS A 1 88 ? -13.986 1.469 3.631 1.00 92.56 88 HIS A N 1
ATOM 720 C CA . HIS A 1 88 ? -13.826 2.910 3.464 1.00 92.56 88 HIS A CA 1
ATOM 721 C C . HIS A 1 88 ? -15.077 3.555 2.850 1.00 92.56 88 HIS A C 1
ATOM 723 O O . HIS A 1 88 ? -15.466 4.650 3.255 1.00 92.56 88 HIS A O 1
ATOM 729 N N . HIS A 1 89 ? -15.739 2.838 1.939 1.00 89.81 89 HIS A N 1
ATOM 730 C CA . HIS A 1 89 ? -16.945 3.273 1.235 1.00 89.81 89 HIS A CA 1
ATOM 731 C C . HIS A 1 89 ? -18.240 2.730 1.856 1.00 89.81 89 HIS A C 1
ATOM 733 O O . HIS A 1 89 ? -19.304 2.860 1.263 1.00 89.81 89 HIS A O 1
ATOM 739 N N . GLN A 1 90 ? -18.215 2.130 3.048 1.00 86.00 90 GLN A N 1
ATOM 740 C CA . GLN A 1 90 ? -19.433 1.749 3.765 1.00 86.00 90 GLN A CA 1
ATOM 741 C C . GLN A 1 90 ? -19.765 2.784 4.844 1.00 86.00 90 GLN A C 1
ATOM 743 O O . GLN A 1 90 ? -18.913 3.230 5.606 1.00 86.00 90 GLN A O 1
ATOM 748 N N . ALA A 1 91 ? -21.045 3.157 4.949 1.00 62.12 91 ALA A N 1
ATOM 749 C CA . ALA A 1 91 ? -21.509 4.230 5.835 1.00 62.12 91 ALA A CA 1
ATOM 750 C C . ALA A 1 91 ? -21.417 3.912 7.345 1.00 62.12 91 ALA A C 1
ATOM 752 O O . ALA A 1 91 ? -21.778 4.756 8.165 1.00 62.12 91 ALA A O 1
ATOM 753 N N . SER A 1 92 ? -21.006 2.701 7.734 1.00 60.62 92 SER A N 1
ATOM 754 C CA . SER A 1 92 ? -21.116 2.250 9.122 1.00 60.62 92 SER A CA 1
ATOM 755 C C . SER A 1 92 ? -20.060 1.217 9.510 1.00 60.62 92 SER A C 1
ATOM 757 O O . SER A 1 92 ? -20.336 0.022 9.618 1.00 60.62 92 SER A O 1
ATOM 759 N N . PRO A 1 93 ? -18.836 1.686 9.767 1.00 62.19 93 PRO A N 1
ATOM 760 C CA . PRO A 1 93 ? -18.128 1.119 10.907 1.00 62.19 93 PRO A CA 1
ATOM 761 C C . PRO A 1 93 ? -17.673 2.209 11.884 1.00 62.19 93 PRO A C 1
ATOM 763 O O . PRO A 1 93 ? -16.887 3.100 11.553 1.00 62.19 93 PRO A O 1
ATOM 766 N N . GLU A 1 94 ? -18.136 2.122 13.133 1.00 76.06 94 GLU A N 1
ATOM 767 C CA . GLU A 1 94 ? -17.469 2.796 14.250 1.00 76.06 94 GLU A CA 1
ATOM 768 C C . GLU A 1 94 ? -16.109 2.130 14.476 1.00 76.06 94 GLU A C 1
ATOM 770 O O . GLU A 1 94 ? -15.987 1.167 15.236 1.00 76.06 94 GLU A O 1
ATOM 775 N N . PHE A 1 95 ? -15.095 2.632 13.778 1.00 86.44 95 PHE A N 1
ATOM 776 C CA . PHE A 1 95 ? -13.694 2.283 14.004 1.00 86.44 95 PHE A CA 1
ATOM 777 C C . PHE A 1 95 ? -12.971 3.256 14.937 1.00 86.44 95 PHE A C 1
ATOM 779 O O . PHE A 1 95 ? -11.759 3.161 15.108 1.00 86.44 95 PHE A O 1
ATOM 786 N N . ALA A 1 96 ? -13.713 4.191 15.531 1.00 90.81 96 ALA A N 1
ATOM 787 C CA . ALA A 1 96 ? -13.209 4.987 16.631 1.00 90.81 96 ALA A CA 1
ATOM 788 C C . ALA A 1 96 ? -13.184 4.129 17.901 1.00 90.81 96 ALA A C 1
ATOM 790 O O . ALA A 1 96 ? -14.170 3.470 18.242 1.00 90.81 96 ALA A O 1
ATOM 791 N N . ILE A 1 97 ? -12.047 4.141 18.581 1.00 90.19 97 ILE A N 1
ATOM 792 C CA . ILE A 1 97 ? -11.825 3.460 19.847 1.00 90.19 97 ILE A CA 1
ATOM 793 C C . ILE A 1 97 ? -12.217 4.411 20.985 1.00 90.19 97 ILE A C 1
ATOM 795 O O . ILE A 1 97 ? -11.788 5.563 21.010 1.00 90.19 97 ILE A O 1
ATOM 799 N N . ASP A 1 98 ? -13.024 3.926 21.931 1.00 89.81 98 ASP A N 1
ATOM 800 C CA . ASP A 1 98 ? -13.367 4.670 23.149 1.00 89.81 98 ASP A CA 1
ATOM 801 C C . ASP A 1 98 ? -12.130 4.894 24.034 1.00 89.81 98 ASP A C 1
ATOM 803 O O . ASP A 1 98 ? -11.266 4.020 24.122 1.00 89.81 98 ASP A O 1
ATOM 807 N N . GLU A 1 99 ? -12.062 6.025 24.741 1.00 89.56 99 GLU A N 1
ATOM 808 C CA . GLU A 1 99 ? -10.912 6.368 25.593 1.00 89.56 99 GLU A CA 1
ATOM 809 C C . GLU A 1 99 ? -10.642 5.341 26.705 1.00 89.56 99 GLU A C 1
ATOM 811 O O . GLU A 1 99 ? -9.508 5.212 27.167 1.00 89.56 99 GLU A O 1
ATOM 816 N N . ASN A 1 100 ? -11.663 4.589 27.129 1.00 88.75 100 ASN A N 1
ATOM 817 C CA . ASN A 1 100 ? -11.532 3.552 28.152 1.00 88.75 100 ASN A CA 1
ATOM 818 C C . ASN A 1 100 ? -11.076 2.197 27.587 1.00 88.75 100 ASN A C 1
ATOM 820 O O . ASN A 1 100 ? -10.866 1.250 28.349 1.00 88.75 100 ASN A O 1
ATOM 824 N N . HIS A 1 101 ? -10.958 2.059 26.266 1.00 87.62 101 HIS A N 1
ATOM 825 C CA . HIS A 1 101 ? -10.573 0.803 25.639 1.00 87.62 101 HIS A CA 1
ATOM 826 C C . HIS A 1 101 ? -9.066 0.525 25.829 1.00 87.62 101 HIS A C 1
ATOM 828 O O . HIS A 1 101 ? -8.253 1.433 25.657 1.00 87.62 101 HIS A O 1
ATOM 834 N N . PRO A 1 102 ? -8.636 -0.730 26.078 1.00 86.38 102 PRO A N 1
ATOM 835 C CA . PRO A 1 102 ? -7.220 -1.059 26.309 1.00 86.38 102 PRO A CA 1
ATOM 836 C C . PRO A 1 102 ? -6.259 -0.703 25.162 1.00 86.38 102 PRO A C 1
ATOM 838 O O . PRO A 1 102 ? -5.060 -0.548 25.386 1.00 86.38 102 PRO A O 1
ATOM 841 N N . LEU A 1 103 ? -6.776 -0.606 23.933 1.00 86.62 103 LEU A N 1
ATOM 842 C CA . LEU A 1 103 ? -6.008 -0.203 22.745 1.00 86.62 103 LEU A CA 1
ATOM 843 C C . LEU A 1 103 ? -5.957 1.315 22.523 1.00 86.62 103 LEU A C 1
ATOM 845 O O . LEU A 1 103 ? -5.210 1.748 21.648 1.00 86.62 103 LEU A O 1
ATOM 849 N N . TYR A 1 104 ? -6.699 2.125 23.284 1.00 88.69 104 TYR A N 1
ATOM 850 C CA . TYR A 1 104 ? -6.675 3.577 23.121 1.00 88.69 104 TYR A CA 1
ATOM 851 C C . TYR A 1 104 ? -5.295 4.150 23.467 1.00 88.69 104 TYR A C 1
ATOM 853 O O . TYR A 1 104 ? -4.689 3.805 24.483 1.00 88.69 104 TYR A O 1
ATOM 861 N N . GLN A 1 105 ? -4.783 5.028 22.610 1.00 86.25 105 GLN A N 1
ATOM 862 C CA . GLN A 1 105 ? -3.460 5.628 22.729 1.00 86.25 105 GLN A CA 1
ATOM 863 C C . GLN A 1 105 ? -3.570 7.108 23.114 1.00 86.25 105 GLN A C 1
ATOM 865 O O . GLN A 1 105 ? -4.164 7.909 22.397 1.00 86.25 105 GLN A O 1
ATOM 870 N N . THR A 1 106 ? -2.963 7.504 24.233 1.00 78.88 106 THR A N 1
ATOM 871 C CA . THR A 1 106 ? -3.084 8.869 24.783 1.00 78.88 106 THR A CA 1
ATOM 872 C C . THR A 1 106 ? -1.969 9.825 24.352 1.00 78.88 106 THR A C 1
ATOM 874 O O . THR A 1 106 ? -2.157 11.041 24.370 1.00 78.88 106 THR A O 1
ATOM 877 N N . THR A 1 107 ? -0.801 9.306 23.969 1.00 69.31 107 THR A N 1
ATOM 878 C CA . THR A 1 107 ? 0.381 10.118 23.635 1.00 69.31 107 THR A CA 1
ATOM 879 C C . THR A 1 107 ? 0.356 10.595 22.183 1.00 69.31 107 THR A C 1
ATOM 881 O O . THR A 1 107 ? -0.222 9.940 21.314 1.00 69.31 107 THR A O 1
ATOM 884 N N . LYS A 1 108 ? 0.996 11.730 21.872 1.00 61.50 108 LYS A N 1
ATOM 885 C CA . LYS A 1 108 ? 1.143 12.199 20.482 1.00 61.50 108 LYS A CA 1
ATOM 886 C C . LYS A 1 108 ? 2.588 12.042 20.032 1.00 61.50 108 LYS A C 1
ATOM 888 O O . LYS A 1 108 ? 3.466 12.773 20.484 1.00 61.50 108 LYS A O 1
ATOM 893 N N . TRP A 1 109 ? 2.820 11.162 19.058 1.00 60.31 109 TRP A N 1
ATOM 894 C CA . TRP A 1 109 ? 4.155 10.829 18.535 1.00 60.31 109 TRP A CA 1
ATOM 895 C C . TRP A 1 109 ? 4.994 12.056 18.160 1.00 60.31 109 TRP A C 1
ATOM 897 O O . TRP A 1 109 ? 6.163 12.155 18.522 1.00 60.31 109 TRP A O 1
ATOM 907 N N . LYS A 1 110 ? 4.377 13.028 17.474 1.00 52.22 110 LYS A N 1
ATOM 908 C CA . LYS A 1 110 ? 5.051 14.244 16.988 1.00 52.22 110 LYS A CA 1
ATOM 909 C C . LYS A 1 110 ? 5.460 15.219 18.100 1.00 52.22 110 LYS A C 1
ATOM 911 O O . LYS A 1 110 ? 6.262 16.108 17.836 1.00 52.22 110 LYS A O 1
ATOM 916 N N . ARG A 1 111 ? 4.904 15.098 19.314 1.00 54.22 111 ARG A N 1
ATOM 917 C CA . ARG A 1 111 ? 5.213 15.987 20.452 1.00 54.22 111 ARG A CA 1
ATOM 918 C C . ARG A 1 111 ? 6.044 15.316 21.534 1.00 54.22 111 ARG A C 1
ATOM 920 O O . ARG A 1 111 ? 6.949 15.956 22.057 1.00 54.22 111 ARG A O 1
ATOM 927 N N . ASP A 1 112 ? 5.745 14.061 21.840 1.00 55.69 112 ASP A N 1
ATOM 928 C CA . ASP A 1 112 ? 6.256 13.405 23.047 1.00 55.69 112 ASP A CA 1
ATOM 929 C C . ASP A 1 112 ? 7.443 12.467 22.754 1.00 55.69 112 ASP A C 1
ATOM 931 O O . ASP A 1 112 ? 8.090 11.972 23.673 1.00 55.69 112 ASP A O 1
ATOM 935 N N . GLY A 1 113 ? 7.763 12.252 21.470 1.00 52.16 113 GLY A N 1
ATOM 936 C CA . GLY A 1 113 ? 8.684 11.204 21.036 1.00 52.16 113 GLY A CA 1
ATOM 937 C C . GLY A 1 113 ? 8.032 9.818 21.072 1.00 52.16 113 GLY A C 1
ATOM 938 O O . GLY A 1 113 ? 6.897 9.649 21.523 1.00 52.16 113 GLY A O 1
ATOM 939 N N . ILE A 1 114 ? 8.734 8.808 20.550 1.00 54.44 114 ILE A N 1
ATOM 940 C CA . ILE A 1 114 ? 8.257 7.422 20.604 1.00 54.44 114 ILE A CA 1
ATOM 941 C C . ILE A 1 114 ? 8.622 6.852 21.975 1.00 54.44 114 ILE A C 1
ATOM 943 O O . ILE A 1 114 ? 9.774 6.489 22.211 1.00 54.44 114 ILE A O 1
ATOM 947 N N . ASP A 1 115 ? 7.640 6.727 22.865 1.00 62.91 115 ASP A N 1
ATOM 948 C CA . ASP A 1 115 ? 7.787 5.898 24.060 1.00 62.91 115 ASP A CA 1
ATOM 949 C C . ASP A 1 115 ? 7.645 4.413 23.677 1.00 62.91 115 ASP A C 1
ATOM 951 O O . ASP A 1 115 ? 6.593 3.779 23.816 1.00 62.91 115 ASP A O 1
ATOM 955 N N . LEU A 1 116 ? 8.727 3.884 23.097 1.00 59.62 116 LEU A N 1
ATOM 956 C CA . LEU A 1 116 ? 8.856 2.489 22.674 1.00 59.62 116 LEU A CA 1
ATOM 957 C C . LEU A 1 116 ? 8.598 1.525 23.834 1.00 59.62 116 LEU A C 1
ATOM 959 O O . LEU A 1 116 ? 7.994 0.475 23.629 1.00 59.62 116 LEU A O 1
ATOM 963 N N . GLU A 1 117 ? 9.038 1.877 25.040 1.00 61.50 117 GLU A N 1
ATOM 964 C CA . GLU A 1 117 ? 8.913 1.027 26.220 1.00 61.50 117 GLU A CA 1
ATOM 965 C C . GLU A 1 117 ? 7.451 0.904 26.650 1.00 61.50 117 GLU A C 1
ATOM 967 O O . GLU A 1 117 ? 6.954 -0.210 26.831 1.00 61.50 117 GLU A O 1
ATOM 972 N N . THR A 1 118 ? 6.721 2.018 26.712 1.00 66.81 118 THR A N 1
ATOM 973 C CA . THR A 1 118 ? 5.282 1.990 26.995 1.00 66.81 118 THR A CA 1
ATOM 974 C C . THR A 1 118 ? 4.517 1.202 25.932 1.00 66.81 118 THR A C 1
ATOM 976 O O . THR A 1 118 ? 3.618 0.436 26.273 1.00 66.81 118 THR A O 1
ATOM 979 N N . ARG A 1 119 ? 4.890 1.308 24.649 1.00 67.69 119 ARG A N 1
ATOM 980 C CA . ARG A 1 119 ? 4.192 0.602 23.561 1.00 67.69 119 ARG A CA 1
ATOM 981 C C . ARG A 1 119 ? 4.477 -0.895 23.514 1.00 67.69 119 ARG A C 1
ATOM 983 O O . ARG A 1 119 ? 3.556 -1.676 23.307 1.00 67.69 119 ARG A O 1
ATOM 990 N N . ILE A 1 120 ? 5.720 -1.317 23.740 1.00 68.25 120 ILE A N 1
ATOM 991 C CA . ILE A 1 120 ? 6.079 -2.745 23.823 1.00 68.25 120 ILE A CA 1
ATOM 992 C C . ILE A 1 120 ? 5.323 -3.427 24.973 1.00 68.25 120 ILE A C 1
ATOM 994 O O . ILE A 1 120 ? 4.948 -4.597 24.862 1.00 68.25 120 ILE A O 1
ATOM 998 N N . ASN A 1 121 ? 5.070 -2.681 26.049 1.00 71.50 121 ASN A N 1
ATOM 999 C CA . ASN A 1 121 ? 4.374 -3.162 27.236 1.00 71.50 121 ASN A CA 1
ATOM 1000 C C . ASN A 1 121 ? 2.848 -2.939 27.206 1.00 71.50 121 ASN A C 1
ATOM 1002 O O . ASN A 1 121 ? 2.168 -3.369 28.138 1.00 71.50 121 ASN A O 1
ATOM 1006 N N . SER A 1 122 ? 2.291 -2.302 26.167 1.00 75.94 122 SER A N 1
ATOM 1007 C CA . SER A 1 122 ? 0.847 -2.072 26.036 1.00 75.94 122 SER A CA 1
ATOM 1008 C C . SER A 1 122 ? 0.160 -3.132 25.170 1.00 75.94 122 SER A C 1
ATOM 1010 O O . SER A 1 122 ? 0.797 -3.931 24.478 1.00 75.94 122 SER A O 1
ATOM 1012 N N . ALA A 1 123 ? -1.177 -3.118 25.167 1.00 75.19 123 ALA A N 1
ATOM 1013 C CA . ALA A 1 123 ? -1.975 -3.955 24.272 1.00 75.19 123 ALA A CA 1
ATOM 1014 C C . ALA A 1 123 ? -1.710 -3.645 22.781 1.00 75.19 123 ALA A C 1
ATOM 1016 O O . ALA A 1 123 ? -1.923 -4.502 21.931 1.00 75.19 123 ALA A O 1
ATOM 1017 N N . ALA A 1 124 ? -1.161 -2.464 22.464 1.00 76.94 124 ALA A N 1
ATOM 1018 C CA . ALA A 1 124 ? -0.862 -2.028 21.103 1.00 76.94 124 ALA A CA 1
ATOM 1019 C C . ALA A 1 124 ? 0.548 -2.407 20.602 1.00 76.94 124 ALA A C 1
ATOM 1021 O O . ALA A 1 124 ? 0.984 -1.905 19.567 1.00 76.94 124 ALA A O 1
ATOM 1022 N N . ARG A 1 125 ? 1.275 -3.301 21.290 1.00 74.31 125 ARG A N 1
ATOM 1023 C CA . ARG A 1 125 ? 2.659 -3.710 20.947 1.00 74.31 125 ARG A CA 1
ATOM 1024 C C . ARG A 1 125 ? 2.866 -4.210 19.512 1.00 74.31 125 ARG A C 1
ATOM 1026 O O . ARG A 1 125 ? 3.991 -4.192 18.996 1.00 74.31 125 ARG A O 1
ATOM 1033 N N . TYR A 1 126 ? 1.797 -4.708 18.896 1.00 75.88 126 TYR A N 1
ATOM 1034 C CA . TYR A 1 126 ? 1.813 -5.249 17.543 1.00 75.88 126 TYR A CA 1
ATOM 1035 C C . TYR A 1 126 ? 1.574 -4.194 16.478 1.00 75.88 126 TYR A C 1
ATOM 1037 O O . TYR A 1 126 ? 1.981 -4.419 15.349 1.00 75.88 126 TYR A O 1
ATOM 1045 N N . TYR A 1 127 ? 1.013 -3.039 16.818 1.00 79.44 127 TYR A N 1
ATOM 1046 C CA . TYR A 1 127 ? 0.858 -1.916 15.905 1.00 79.44 127 TYR A CA 1
ATOM 1047 C C . TYR A 1 127 ? 2.102 -1.056 16.075 1.00 79.44 127 TYR A C 1
ATOM 1049 O O . TYR A 1 127 ? 2.310 -0.524 17.154 1.00 79.44 127 TYR A O 1
ATOM 1057 N N . ARG A 1 128 ? 3.000 -0.941 15.100 1.00 78.81 128 ARG A N 1
ATOM 1058 C CA . ARG A 1 128 ? 4.266 -0.187 15.227 1.00 78.81 128 ARG A CA 1
ATOM 1059 C C . ARG A 1 128 ? 4.415 0.910 14.181 1.00 78.81 128 ARG A C 1
ATOM 1061 O O . ARG A 1 128 ? 5.292 1.752 14.333 1.00 78.81 128 ARG A O 1
ATOM 1068 N N . LYS A 1 129 ? 3.590 0.883 13.142 1.00 85.12 129 LYS A N 1
ATOM 1069 C CA . LYS A 1 129 ? 3.607 1.784 11.996 1.00 85.12 129 LYS A CA 1
ATOM 1070 C C . LYS A 1 129 ? 2.428 2.740 12.051 1.00 85.12 129 LYS A C 1
ATOM 1072 O O . LYS A 1 129 ? 2.621 3.910 11.747 1.00 85.12 129 LYS A O 1
ATOM 1077 N N . LEU A 1 130 ? 1.252 2.291 12.497 1.00 88.44 130 LEU A N 1
ATOM 1078 C CA . LEU A 1 130 ? 0.116 3.180 12.722 1.00 88.44 130 LEU A CA 1
ATOM 1079 C C . LEU A 1 130 ? 0.448 4.214 13.803 1.00 88.44 130 LEU A C 1
ATOM 1081 O O . LEU A 1 130 ? 0.891 3.875 14.911 1.00 88.44 130 LEU A O 1
ATOM 1085 N N . GLU A 1 131 ? 0.189 5.479 13.490 1.00 87.38 131 GLU A N 1
ATOM 1086 C CA . GLU A 1 131 ? 0.239 6.572 14.450 1.00 87.38 131 GLU A CA 1
ATOM 1087 C C . GLU A 1 131 ? -0.848 6.374 15.520 1.00 87.38 131 GLU A C 1
ATOM 1089 O O . GLU A 1 131 ? -1.879 5.747 15.288 1.00 87.38 131 GLU A O 1
ATOM 1094 N N . ASN A 1 132 ? -0.654 6.934 16.715 1.00 87.88 132 ASN A N 1
ATOM 1095 C CA . ASN A 1 132 ? -1.633 6.803 17.804 1.00 87.88 132 ASN A CA 1
ATOM 1096 C C . ASN A 1 132 ? -3.031 7.320 17.425 1.00 87.88 132 ASN A C 1
ATOM 1098 O O . ASN A 1 132 ? -4.030 6.724 17.812 1.00 87.88 132 ASN A O 1
ATOM 1102 N N . GLU A 1 133 ? -3.102 8.402 16.647 1.00 89.62 133 GLU A N 1
ATOM 1103 C CA . GLU A 1 133 ? -4.373 8.943 16.153 1.00 89.62 133 GLU A CA 1
ATOM 1104 C C . GLU A 1 133 ? -5.028 7.986 15.141 1.00 89.62 133 GLU A C 1
ATOM 1106 O O . GLU A 1 133 ? -6.242 7.811 15.175 1.00 89.62 133 GLU A O 1
ATOM 1111 N N . GLU A 1 134 ? -4.230 7.302 14.313 1.00 92.50 134 GLU A N 1
ATOM 1112 C CA . GLU A 1 134 ? -4.703 6.273 13.376 1.00 92.50 134 GLU A CA 1
ATOM 1113 C C . GLU A 1 134 ? -5.184 5.009 14.107 1.00 92.50 134 GLU A C 1
ATOM 1115 O O . GLU A 1 134 ? -6.163 4.403 13.688 1.00 92.50 134 GLU A O 1
ATOM 1120 N N . ILE A 1 135 ? -4.541 4.620 15.215 1.00 91.62 135 ILE A N 1
ATOM 1121 C CA . ILE A 1 135 ? -5.022 3.518 16.066 1.00 91.62 135 ILE A CA 1
ATOM 1122 C C . ILE A 1 135 ? -6.359 3.892 16.701 1.00 91.62 135 ILE A C 1
ATOM 1124 O O . ILE A 1 135 ? -7.292 3.096 16.685 1.00 91.62 135 ILE A O 1
ATOM 1128 N N . ASN A 1 136 ? -6.465 5.104 17.246 1.00 92.31 136 ASN A N 1
ATOM 1129 C CA . ASN A 1 136 ? -7.690 5.558 17.897 1.00 92.31 136 ASN A CA 1
ATOM 1130 C C . ASN A 1 136 ? -8.849 5.728 16.913 1.00 92.31 136 ASN A C 1
ATOM 1132 O O . ASN A 1 136 ? -10.002 5.602 17.316 1.00 92.31 136 ASN A O 1
ATOM 1136 N N . ASP A 1 137 ? -8.564 6.029 15.647 1.00 93.56 137 ASP A N 1
ATOM 1137 C CA . ASP A 1 137 ? -9.560 6.117 14.588 1.00 93.56 137 ASP A CA 1
ATOM 1138 C C . ASP A 1 137 ? -8.978 5.676 13.238 1.00 93.56 137 ASP A C 1
ATOM 1140 O O . ASP A 1 137 ? -8.386 6.472 12.497 1.00 93.56 137 ASP A O 1
ATOM 1144 N N . ILE A 1 138 ? -9.217 4.410 12.869 1.00 94.50 138 ILE A N 1
ATOM 1145 C CA . ILE A 1 138 ? -8.629 3.825 11.651 1.00 94.50 138 ILE A CA 1
ATOM 1146 C C . ILE A 1 138 ? -9.078 4.527 10.367 1.00 94.50 138 ILE A C 1
ATOM 1148 O O . ILE A 1 138 ? -8.426 4.416 9.329 1.00 94.50 138 ILE A O 1
ATOM 1152 N N . ARG A 1 139 ? -10.179 5.288 10.413 1.00 93.38 139 ARG A N 1
ATOM 1153 C CA . ARG A 1 139 ? -10.685 6.037 9.256 1.00 93.38 139 ARG A CA 1
ATOM 1154 C C . ARG A 1 139 ? -9.699 7.115 8.818 1.00 93.38 139 ARG A C 1
ATOM 1156 O O . ARG A 1 139 ? -9.687 7.465 7.638 1.00 93.38 139 ARG A O 1
ATOM 1163 N N . LEU A 1 140 ? -8.885 7.631 9.744 1.00 92.75 140 LEU A N 1
ATOM 1164 C CA . LEU A 1 140 ? -7.812 8.573 9.428 1.00 92.75 140 LEU A CA 1
ATOM 1165 C C . LEU A 1 140 ? -6.776 7.915 8.518 1.00 92.75 140 LEU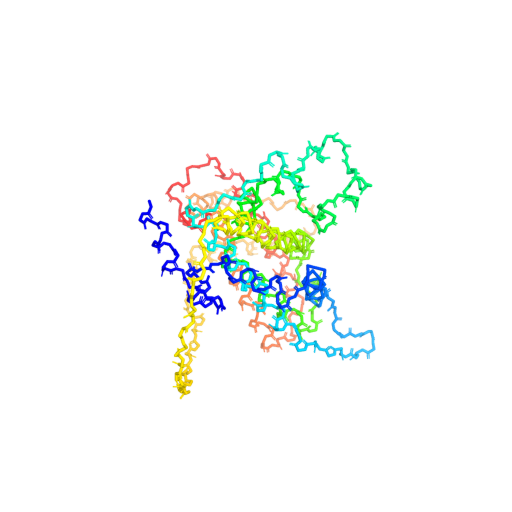 A C 1
ATOM 1167 O O . LEU A 1 140 ? -6.473 8.465 7.461 1.00 92.75 140 LEU A O 1
ATOM 1171 N N . PHE A 1 141 ? -6.324 6.711 8.876 1.00 95.12 141 PHE A N 1
ATOM 1172 C CA . PHE A 1 141 ? -5.421 5.932 8.036 1.00 95.12 141 PHE A CA 1
ATOM 1173 C C . PHE A 1 141 ? -6.059 5.599 6.684 1.00 95.12 141 PHE A C 1
ATOM 1175 O O . PHE A 1 141 ? -5.462 5.905 5.660 1.00 95.12 141 PHE A O 1
ATOM 1182 N N . LEU A 1 142 ? -7.281 5.048 6.657 1.00 94.88 142 LEU A N 1
ATOM 1183 C CA . LEU A 1 142 ? -7.936 4.659 5.398 1.00 94.88 142 LEU A CA 1
ATOM 1184 C C . LEU A 1 142 ? -8.071 5.835 4.425 1.00 94.88 142 LEU A C 1
ATOM 1186 O O . LEU A 1 142 ? -7.847 5.671 3.231 1.00 94.88 142 LEU A O 1
ATOM 1190 N N . ARG A 1 143 ? -8.389 7.033 4.933 1.00 93.31 143 ARG A N 1
ATOM 1191 C CA . ARG A 1 143 ? -8.447 8.243 4.108 1.00 93.31 143 ARG A CA 1
ATOM 1192 C C . ARG A 1 143 ? -7.085 8.582 3.513 1.00 93.31 143 ARG A C 1
ATOM 1194 O O . ARG A 1 143 ? -7.014 8.875 2.331 1.00 93.31 143 ARG A O 1
ATOM 1201 N N . VAL A 1 144 ? -6.022 8.577 4.315 1.00 93.88 144 VAL A N 1
ATOM 1202 C CA . VAL A 1 144 ? -4.671 8.892 3.822 1.00 93.88 144 VAL A CA 1
ATOM 1203 C C . VAL A 1 144 ? -4.193 7.823 2.836 1.00 93.88 144 VAL A C 1
ATOM 1205 O O . VAL A 1 144 ? -3.651 8.162 1.790 1.00 93.88 144 VAL A O 1
ATOM 1208 N N . PHE A 1 145 ? -4.456 6.550 3.130 1.00 95.69 145 PHE A N 1
ATOM 1209 C CA . PHE A 1 145 ? -4.074 5.406 2.306 1.00 95.69 145 PHE A CA 1
ATOM 1210 C C . PHE A 1 145 ? -4.710 5.450 0.909 1.00 95.69 145 PHE A C 1
ATOM 1212 O O . PHE A 1 145 ? -4.002 5.276 -0.078 1.00 95.69 145 PHE A O 1
ATOM 1219 N N . PHE A 1 146 ? -6.013 5.748 0.819 1.00 95.12 146 PHE A N 1
ATOM 1220 C CA . PHE A 1 146 ? -6.716 5.860 -0.466 1.00 95.12 146 PHE A CA 1
ATOM 1221 C C . PHE A 1 146 ? -6.584 7.228 -1.152 1.00 95.12 146 PHE A C 1
ATOM 1223 O O . PHE A 1 146 ? -6.972 7.369 -2.305 1.00 95.12 146 PHE A 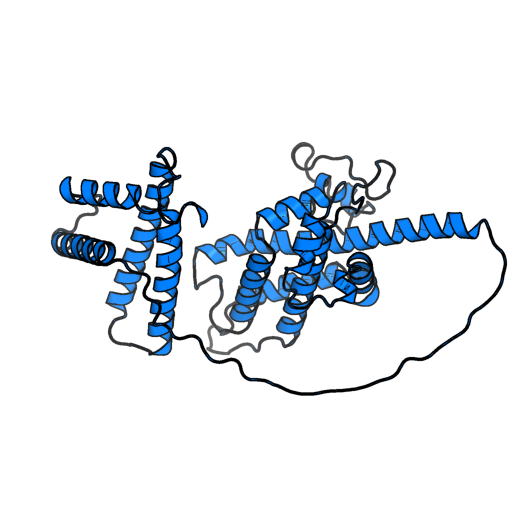O 1
ATOM 1230 N N . VAL A 1 147 ? -6.028 8.235 -0.468 1.00 94.00 147 VAL A N 1
ATOM 1231 C CA . VAL A 1 147 ? -5.568 9.486 -1.101 1.00 94.00 147 VAL A CA 1
ATOM 1232 C C . VAL A 1 147 ? -4.181 9.311 -1.718 1.00 94.00 147 VAL A C 1
ATOM 1234 O O . VAL A 1 147 ? -3.878 9.972 -2.705 1.00 94.00 147 VAL A O 1
ATOM 1237 N N . TYR A 1 148 ? -3.330 8.465 -1.128 1.00 92.25 148 TYR A N 1
ATOM 1238 C CA . TYR A 1 148 ? -2.009 8.164 -1.679 1.00 92.25 148 TYR A CA 1
ATOM 1239 C C . TYR A 1 148 ? -2.106 7.394 -2.998 1.00 92.25 148 TYR A C 1
ATOM 1241 O O . TYR A 1 148 ? -1.418 7.749 -3.948 1.00 92.25 148 TYR A O 1
ATOM 1249 N N . ALA A 1 149 ? -2.955 6.368 -3.036 1.00 92.31 149 ALA A N 1
ATOM 1250 C CA . ALA A 1 149 ? -3.307 5.646 -4.249 1.00 92.31 149 ALA A CA 1
ATOM 1251 C C . ALA A 1 149 ? -4.725 5.081 -4.106 1.00 92.31 149 ALA A C 1
ATOM 1253 O O . ALA A 1 149 ? -5.083 4.555 -3.046 1.00 92.31 149 ALA A O 1
ATOM 1254 N N . ASP A 1 150 ? -5.542 5.179 -5.149 1.00 94.38 150 ASP A N 1
ATOM 1255 C CA . ASP A 1 150 ? -6.852 4.538 -5.165 1.00 94.38 150 ASP A CA 1
ATOM 1256 C C . ASP A 1 150 ? -6.735 3.004 -5.305 1.00 94.38 150 ASP A C 1
ATOM 1258 O O . ASP A 1 150 ? -5.649 2.429 -5.389 1.00 94.38 150 ASP A O 1
ATOM 1262 N N . MET A 1 151 ? -7.859 2.284 -5.279 1.00 94.06 151 MET A N 1
ATOM 1263 C CA . MET A 1 151 ? -7.831 0.817 -5.362 1.00 94.06 151 MET A CA 1
ATOM 1264 C C . MET A 1 151 ? -7.259 0.294 -6.690 1.00 94.06 151 MET A C 1
ATOM 1266 O O . MET A 1 151 ? -6.636 -0.768 -6.705 1.00 94.06 151 MET A O 1
ATOM 1270 N N . SER A 1 152 ? -7.499 0.987 -7.802 1.00 93.31 152 SER A N 1
ATOM 1271 C CA . SER A 1 152 ? -6.974 0.596 -9.112 1.00 93.31 152 SER A CA 1
ATOM 1272 C C . SER A 1 152 ? -5.472 0.846 -9.171 1.00 93.31 152 SER A C 1
ATOM 1274 O O . SER A 1 152 ? -4.730 -0.060 -9.542 1.00 93.31 152 SER A O 1
ATOM 1276 N N . GLU A 1 153 ? -5.023 2.006 -8.697 1.00 93.88 153 GLU A N 1
ATOM 1277 C CA . GLU A 1 153 ? -3.606 2.361 -8.600 1.00 93.88 153 GLU A CA 1
ATOM 1278 C C . GLU A 1 153 ? -2.846 1.390 -7.685 1.00 93.88 153 GLU A C 1
ATOM 1280 O O . GLU A 1 153 ? -1.799 0.874 -8.064 1.00 93.88 153 GLU A O 1
ATOM 1285 N N . TRP A 1 154 ? -3.400 1.029 -6.520 1.00 96.31 154 TRP A N 1
ATOM 1286 C CA . TRP A 1 154 ? -2.798 0.015 -5.645 1.00 96.31 154 TRP A CA 1
ATOM 1287 C C . TRP A 1 154 ? -2.630 -1.346 -6.325 1.00 96.31 154 TRP A C 1
ATOM 1289 O O . TRP A 1 154 ? -1.649 -2.046 -6.065 1.00 96.31 154 TRP A O 1
ATOM 1299 N N . ARG A 1 155 ? -3.573 -1.748 -7.185 1.00 95.25 155 ARG A N 1
ATOM 1300 C CA . ARG A 1 155 ? -3.457 -2.998 -7.947 1.00 95.25 155 ARG A CA 1
ATOM 1301 C C . ARG A 1 155 ? -2.352 -2.913 -8.989 1.00 95.25 155 ARG A C 1
ATOM 1303 O O . ARG A 1 155 ? -1.578 -3.857 -9.074 1.00 95.25 155 ARG A O 1
ATOM 1310 N N . GLU A 1 156 ? -2.272 -1.814 -9.736 1.00 93.56 156 GLU A N 1
ATOM 1311 C CA . GLU A 1 156 ? -1.207 -1.586 -10.721 1.00 93.56 156 GLU A CA 1
ATOM 1312 C C . GLU A 1 156 ? 0.168 -1.606 -10.045 1.00 93.56 156 GLU A C 1
ATOM 1314 O O . GLU A 1 156 ? 1.041 -2.374 -10.440 1.00 93.56 156 GLU A O 1
ATOM 1319 N N . ILE A 1 157 ? 0.312 -0.885 -8.931 1.00 93.31 157 ILE A N 1
ATOM 1320 C CA . ILE A 1 157 ? 1.524 -0.881 -8.105 1.00 93.31 157 ILE A CA 1
ATOM 1321 C C . ILE A 1 157 ? 1.926 -2.305 -7.682 1.00 93.31 157 ILE A C 1
ATOM 1323 O O . ILE A 1 157 ? 3.101 -2.676 -7.733 1.00 93.31 157 ILE A O 1
ATOM 1327 N N . LEU A 1 158 ? 0.967 -3.120 -7.234 1.00 95.62 158 LEU A N 1
ATOM 1328 C CA . LEU A 1 158 ? 1.242 -4.490 -6.799 1.00 95.62 158 LEU A CA 1
ATOM 1329 C C . LEU A 1 158 ? 1.525 -5.435 -7.973 1.00 95.62 158 LEU A C 1
ATOM 1331 O O . LEU A 1 158 ? 2.332 -6.352 -7.819 1.00 95.62 158 LEU A O 1
ATOM 1335 N N . ASP A 1 159 ? 0.909 -5.216 -9.133 1.00 93.31 159 ASP A N 1
ATOM 1336 C CA . ASP A 1 159 ? 1.200 -5.951 -10.367 1.00 93.31 159 ASP A CA 1
ATOM 1337 C C . ASP A 1 159 ? 2.619 -5.664 -10.866 1.00 93.31 159 ASP A C 1
ATOM 1339 O O . ASP A 1 159 ? 3.333 -6.598 -11.247 1.00 93.31 159 ASP A O 1
ATOM 1343 N N . ASP A 1 160 ? 3.066 -4.412 -10.777 1.00 91.25 160 ASP A N 1
ATOM 1344 C CA . ASP A 1 160 ? 4.446 -4.027 -11.063 1.00 91.25 160 ASP A CA 1
ATOM 1345 C C . ASP A 1 160 ? 5.402 -4.713 -10.087 1.00 91.25 160 ASP A C 1
ATOM 1347 O O . ASP A 1 160 ? 6.341 -5.387 -10.511 1.00 91.25 160 ASP A O 1
ATOM 1351 N N . ILE A 1 161 ? 5.134 -4.639 -8.777 1.00 92.06 161 ILE A N 1
ATOM 1352 C CA . ILE A 1 161 ? 5.938 -5.334 -7.759 1.00 92.06 161 ILE A CA 1
ATOM 1353 C C . ILE A 1 161 ? 6.032 -6.831 -8.061 1.00 92.06 161 ILE A C 1
ATOM 1355 O O . ILE A 1 161 ? 7.125 -7.396 -8.009 1.00 92.06 161 ILE A O 1
ATOM 1359 N N . LEU A 1 162 ? 4.918 -7.487 -8.391 1.00 93.38 162 LEU A N 1
ATOM 1360 C CA . LEU A 1 162 ? 4.925 -8.907 -8.731 1.00 93.38 162 LEU A CA 1
ATOM 1361 C C . LEU A 1 162 ? 5.759 -9.168 -9.990 1.00 93.38 162 LEU A C 1
ATOM 1363 O O . LEU A 1 162 ? 6.572 -10.088 -10.003 1.00 93.38 162 LEU A O 1
ATOM 1367 N N . SER A 1 163 ? 5.609 -8.346 -11.025 1.00 90.12 163 SER A N 1
ATOM 1368 C CA . SER A 1 163 ? 6.359 -8.477 -12.279 1.00 90.12 163 SER A CA 1
ATOM 1369 C C . SER A 1 163 ? 7.865 -8.335 -12.045 1.00 90.12 163 SER A C 1
ATOM 1371 O O . SER A 1 163 ? 8.640 -9.218 -12.424 1.00 90.12 163 SER A O 1
ATOM 1373 N N . TYR A 1 164 ? 8.279 -7.295 -11.314 1.00 88.56 164 TYR A N 1
ATOM 1374 C CA . TYR A 1 164 ? 9.665 -7.078 -10.889 1.00 88.56 164 TYR A CA 1
ATOM 1375 C C . TYR A 1 164 ? 10.182 -8.173 -9.953 1.00 88.56 164 TYR A C 1
ATOM 1377 O O . TYR A 1 164 ? 11.373 -8.479 -9.940 1.00 88.56 164 TYR A O 1
ATOM 1385 N N . ALA A 1 165 ? 9.303 -8.829 -9.194 1.00 89.19 165 ALA A N 1
ATOM 1386 C CA . ALA A 1 165 ? 9.693 -9.979 -8.397 1.00 89.19 165 ALA A CA 1
ATOM 1387 C C . ALA A 1 165 ? 10.068 -11.199 -9.255 1.00 89.19 165 ALA A C 1
ATOM 1389 O O . ALA A 1 165 ? 10.756 -12.070 -8.718 1.00 89.19 165 ALA A O 1
ATOM 1390 N N . TYR A 1 166 ? 9.677 -11.259 -10.540 1.00 85.88 166 TYR A N 1
ATOM 1391 C CA . TYR A 1 166 ? 9.970 -12.379 -11.442 1.00 85.88 166 TYR A CA 1
ATOM 1392 C C . TYR A 1 166 ? 11.041 -12.120 -12.512 1.00 85.88 166 TYR A C 1
ATOM 1394 O O . TYR A 1 166 ? 11.697 -13.077 -12.936 1.00 85.88 166 TYR A O 1
ATOM 1402 N N . ILE A 1 167 ? 11.238 -10.875 -12.946 1.00 84.94 167 ILE A N 1
ATOM 1403 C CA . ILE A 1 167 ? 12.250 -10.526 -13.958 1.00 84.94 167 ILE A CA 1
ATOM 1404 C C . ILE A 1 167 ? 13.637 -10.308 -13.331 1.00 84.94 167 ILE A C 1
ATOM 1406 O O . ILE A 1 167 ? 13.765 -10.152 -12.121 1.00 84.94 167 ILE A O 1
ATOM 1410 N N . ASP A 1 168 ? 14.701 -10.341 -14.146 1.00 80.25 168 ASP A N 1
ATOM 1411 C CA . ASP A 1 168 ? 16.076 -10.152 -13.644 1.00 80.25 168 ASP A CA 1
ATOM 1412 C C . ASP A 1 168 ? 16.350 -8.716 -13.179 1.00 80.25 168 ASP A C 1
ATOM 1414 O O . ASP A 1 168 ? 17.135 -8.482 -12.252 1.00 80.25 168 ASP A O 1
ATOM 1418 N N . GLU A 1 169 ? 15.705 -7.756 -13.838 1.00 78.69 169 GLU A N 1
ATOM 1419 C CA . GLU A 1 169 ? 15.811 -6.345 -13.511 1.00 78.69 169 GLU A CA 1
ATOM 1420 C C . GLU A 1 169 ? 15.162 -6.064 -12.160 1.00 78.69 169 GLU A C 1
ATOM 1422 O O . GLU A 1 169 ? 14.055 -6.509 -11.873 1.00 78.69 169 GLU A O 1
ATOM 1427 N N . SER A 1 170 ? 15.859 -5.296 -11.325 1.00 73.44 170 SER A N 1
ATOM 1428 C CA . SER A 1 170 ? 15.271 -4.807 -10.086 1.00 73.44 170 SER A CA 1
ATOM 1429 C C . SER A 1 170 ? 14.610 -3.460 -10.326 1.00 73.44 170 SER A C 1
ATOM 1431 O O . SER A 1 170 ? 15.135 -2.595 -11.037 1.00 73.44 170 SER A O 1
ATOM 1433 N N . ILE A 1 171 ? 13.495 -3.262 -9.634 1.00 69.75 171 ILE A N 1
ATOM 1434 C CA . ILE A 1 171 ? 12.741 -2.011 -9.621 1.00 69.75 171 ILE A CA 1
ATOM 1435 C C . ILE A 1 171 ? 13.592 -0.824 -9.126 1.00 69.75 171 ILE A C 1
ATOM 1437 O O . ILE A 1 171 ? 13.294 0.333 -9.403 1.00 69.75 171 ILE A O 1
ATOM 1441 N N . ALA A 1 172 ? 14.704 -1.110 -8.436 1.00 61.38 172 ALA A N 1
ATOM 1442 C CA . ALA A 1 172 ? 15.666 -0.117 -7.976 1.00 61.38 172 ALA A CA 1
ATOM 1443 C C . ALA A 1 172 ? 16.570 0.436 -9.097 1.00 61.38 172 ALA A C 1
ATOM 1445 O O . ALA A 1 172 ? 17.174 1.491 -8.913 1.00 61.38 172 ALA A O 1
ATOM 1446 N N . TYR A 1 173 ? 16.683 -0.261 -10.234 1.00 61.41 173 TYR A N 1
ATOM 1447 C CA . TYR A 1 173 ? 17.595 0.094 -11.329 1.00 61.41 173 TYR A CA 1
ATOM 1448 C C . TYR A 1 173 ? 16.883 0.587 -12.600 1.00 61.41 173 TYR A C 1
ATOM 1450 O O . TYR A 1 173 ? 17.515 1.286 -13.388 1.00 61.41 173 TYR A O 1
ATOM 1458 N N . GLY A 1 174 ? 15.601 0.249 -12.794 1.00 53.88 174 GLY A N 1
ATOM 1459 C CA . GLY A 1 174 ? 14.845 0.558 -14.019 1.00 53.88 174 GLY A CA 1
ATOM 1460 C C . GLY A 1 174 ? 14.246 1.970 -14.091 1.00 53.88 174 GLY A C 1
ATOM 1461 O O . GLY A 1 174 ? 14.080 2.505 -15.182 1.00 53.88 174 GLY A O 1
ATOM 1462 N N . SER A 1 175 ? 13.962 2.616 -12.951 1.00 53.56 175 SER A N 1
ATOM 1463 C CA . SER A 1 175 ? 13.537 4.023 -12.894 1.00 53.56 175 SER A CA 1
ATOM 1464 C C . SER A 1 175 ? 13.883 4.663 -11.538 1.00 53.56 175 SER A C 1
ATOM 1466 O O . SER A 1 175 ? 13.669 4.102 -10.459 1.00 53.56 175 SER A O 1
ATOM 1468 N N . THR A 1 176 ? 14.454 5.870 -11.555 1.00 51.62 176 THR A N 1
ATOM 1469 C CA . THR A 1 176 ? 14.855 6.592 -10.327 1.00 51.62 176 THR A CA 1
ATOM 1470 C C . THR A 1 176 ? 13.661 7.061 -9.490 1.00 51.62 176 THR A C 1
ATOM 1472 O O . THR A 1 176 ? 13.843 7.419 -8.327 1.00 51.62 176 THR A O 1
ATOM 1475 N N . GLN A 1 177 ? 12.453 7.051 -10.058 1.00 55.31 177 GLN A N 1
ATOM 1476 C CA . GLN A 1 177 ? 11.231 7.498 -9.399 1.00 55.31 177 GLN A CA 1
ATOM 1477 C C . GLN A 1 177 ? 10.584 6.377 -8.574 1.00 55.31 177 GLN A C 1
ATOM 1479 O O . GLN A 1 177 ? 10.406 6.552 -7.370 1.00 55.31 177 GLN A O 1
ATOM 1484 N N . PHE A 1 178 ? 10.374 5.187 -9.152 1.00 61.62 178 PHE A N 1
ATOM 1485 C CA . PHE A 1 178 ? 9.768 4.065 -8.421 1.00 61.62 178 PHE A CA 1
ATOM 1486 C C . PHE A 1 178 ? 10.658 3.593 -7.259 1.00 61.62 178 PHE A C 1
ATOM 1488 O O . PHE A 1 178 ? 10.187 3.310 -6.160 1.00 61.62 178 PHE A O 1
ATOM 1495 N N . SER A 1 179 ? 11.980 3.606 -7.451 1.00 63.25 179 SER A N 1
ATOM 1496 C CA . SER A 1 179 ? 12.948 3.279 -6.394 1.00 63.25 179 SER A CA 1
ATOM 1497 C C . SER A 1 179 ? 12.870 4.201 -5.166 1.00 63.25 179 SER A C 1
ATOM 1499 O O . SER A 1 179 ? 13.117 3.748 -4.047 1.00 63.25 179 SER A O 1
ATOM 1501 N N . ARG A 1 180 ? 12.496 5.477 -5.345 1.00 68.94 180 ARG A N 1
ATOM 1502 C CA . ARG A 1 180 ? 12.275 6.432 -4.242 1.00 68.94 180 ARG A CA 1
ATOM 1503 C C . ARG A 1 180 ? 10.927 6.221 -3.555 1.00 68.94 180 ARG A C 1
ATOM 1505 O O . ARG A 1 180 ? 10.806 6.514 -2.367 1.00 68.94 180 ARG A O 1
ATOM 1512 N N . GLU A 1 181 ? 9.948 5.692 -4.277 1.00 81.19 181 GLU A N 1
ATOM 1513 C CA . GLU A 1 181 ? 8.596 5.432 -3.778 1.00 81.19 181 GLU A CA 1
ATOM 1514 C C . GLU A 1 181 ? 8.473 4.098 -3.028 1.00 81.19 181 GLU A C 1
ATOM 1516 O O . GLU A 1 181 ? 7.584 3.958 -2.191 1.00 81.19 181 GLU A O 1
ATOM 1521 N N . LEU A 1 182 ? 9.418 3.163 -3.204 1.00 82.00 182 LEU A N 1
ATOM 1522 C CA . LEU A 1 182 ? 9.435 1.878 -2.488 1.00 82.00 182 LEU A CA 1
ATOM 1523 C C . LEU A 1 182 ? 9.371 2.012 -0.960 1.00 82.00 182 LEU A C 1
ATOM 1525 O O . LEU A 1 182 ? 8.731 1.189 -0.304 1.00 82.00 182 LEU A O 1
ATOM 1529 N N . ILE A 1 183 ? 10.044 3.013 -0.379 1.00 81.38 183 ILE A N 1
ATOM 1530 C CA . ILE A 1 183 ? 10.051 3.214 1.079 1.00 81.38 183 ILE A CA 1
ATOM 1531 C C . ILE A 1 183 ? 8.655 3.644 1.569 1.00 81.38 183 ILE A C 1
ATOM 1533 O O . ILE A 1 183 ? 8.092 2.910 2.386 1.00 81.38 183 ILE A O 1
ATOM 1537 N N . PRO A 1 184 ? 8.061 4.754 1.071 1.00 86.94 184 PRO A N 1
ATOM 1538 C CA . PRO A 1 184 ? 6.680 5.121 1.394 1.00 86.94 184 PRO A CA 1
ATOM 1539 C C . PRO A 1 184 ? 5.674 3.999 1.136 1.00 86.94 184 PRO A C 1
ATOM 1541 O O . PRO A 1 184 ? 4.808 3.741 1.967 1.00 86.94 184 PRO A O 1
ATOM 1544 N N . LEU A 1 185 ? 5.811 3.298 0.012 1.00 91.19 185 LEU A N 1
ATOM 1545 C CA . LEU A 1 185 ? 4.936 2.197 -0.370 1.00 91.19 185 LEU A CA 1
ATOM 1546 C C . LEU A 1 185 ? 4.981 1.066 0.657 1.00 91.19 185 LEU A C 1
ATOM 1548 O O . LEU A 1 185 ? 3.939 0.615 1.130 1.00 91.19 185 LEU A O 1
ATOM 1552 N N . THR A 1 186 ? 6.185 0.635 1.043 1.00 90.62 186 THR A N 1
ATOM 1553 C CA . THR A 1 186 ? 6.356 -0.411 2.062 1.00 90.62 186 THR A CA 1
ATOM 1554 C C . THR A 1 186 ? 5.744 0.033 3.386 1.00 90.62 186 THR A C 1
ATOM 1556 O O . THR A 1 186 ? 5.050 -0.746 4.033 1.00 90.62 186 THR A O 1
ATOM 1559 N N . GLU A 1 187 ? 5.941 1.297 3.772 1.00 89.31 187 GLU A N 1
ATOM 1560 C CA . GLU A 1 187 ? 5.359 1.850 4.995 1.00 89.31 187 GLU A CA 1
ATOM 1561 C C . GLU A 1 187 ? 3.824 1.818 4.968 1.00 89.31 187 GLU A C 1
ATOM 1563 O O . GLU A 1 187 ? 3.205 1.372 5.937 1.00 89.31 187 GLU A O 1
ATOM 1568 N N . TYR A 1 188 ? 3.198 2.219 3.859 1.00 95.31 188 TYR A N 1
ATOM 1569 C CA . TYR A 1 188 ? 1.745 2.159 3.703 1.00 95.31 188 TYR A CA 1
ATOM 1570 C C . TYR A 1 188 ? 1.208 0.725 3.712 1.00 95.31 188 TYR A C 1
ATOM 1572 O O . TYR A 1 188 ? 0.194 0.473 4.364 1.00 95.31 188 TYR A O 1
ATOM 1580 N N . LEU A 1 189 ? 1.884 -0.225 3.059 1.00 96.94 189 LEU A N 1
ATOM 1581 C CA . LEU A 1 189 ? 1.484 -1.636 3.083 1.00 96.94 189 LEU A CA 1
ATOM 1582 C C . LEU A 1 189 ? 1.631 -2.254 4.484 1.00 96.94 189 LEU A C 1
ATOM 1584 O O . LEU A 1 189 ? 0.766 -3.013 4.921 1.00 96.94 189 LEU A O 1
ATOM 1588 N N . GLU A 1 190 ? 2.673 -1.904 5.239 1.00 94.31 190 GLU A N 1
ATOM 1589 C CA . GLU A 1 190 ? 2.813 -2.351 6.630 1.00 94.31 190 GLU A CA 1
ATOM 1590 C C . GLU A 1 190 ? 1.761 -1.716 7.556 1.00 94.31 190 GLU A C 1
ATOM 1592 O O . GLU A 1 190 ? 1.222 -2.402 8.429 1.00 94.31 190 GLU A O 1
ATOM 1597 N N . LYS A 1 191 ? 1.428 -0.429 7.367 1.00 95.44 191 LYS A N 1
ATOM 1598 C CA . LYS A 1 191 ? 0.303 0.215 8.068 1.00 95.44 191 LYS A CA 1
ATOM 1599 C C . LYS A 1 191 ? -1.032 -0.440 7.706 1.00 95.44 191 LYS A C 1
ATOM 1601 O O . LYS A 1 191 ? -1.872 -0.623 8.581 1.00 95.44 191 LYS A O 1
ATOM 1606 N N . MET A 1 192 ? -1.212 -0.844 6.450 1.00 97.44 192 MET A N 1
ATOM 1607 C CA . MET A 1 192 ? -2.387 -1.583 5.985 1.00 97.44 192 MET A CA 1
ATOM 1608 C C . MET A 1 192 ? -2.516 -2.934 6.704 1.00 97.44 192 MET A C 1
ATOM 1610 O O . MET A 1 192 ? -3.591 -3.254 7.216 1.00 97.44 192 MET A O 1
ATOM 1614 N N . ALA A 1 193 ? -1.410 -3.673 6.843 1.00 97.19 193 ALA A N 1
ATOM 1615 C CA . ALA A 1 193 ? -1.371 -4.909 7.625 1.00 97.19 193 ALA A CA 1
ATOM 1616 C C . ALA A 1 193 ? -1.725 -4.679 9.104 1.00 97.19 193 ALA A C 1
ATOM 1618 O O . ALA A 1 193 ? -2.408 -5.488 9.719 1.00 97.19 193 ALA A O 1
ATOM 1619 N N . GLU A 1 194 ? -1.310 -3.566 9.701 1.00 95.06 194 GLU A N 1
ATOM 1620 C CA . GLU A 1 194 ? -1.742 -3.215 11.057 1.00 95.06 194 GLU A CA 1
ATOM 1621 C C . GLU A 1 194 ? -3.227 -2.877 11.138 1.00 95.06 194 GLU A C 1
ATOM 1623 O O . GLU A 1 194 ? -3.913 -3.325 12.056 1.00 95.06 194 GLU A O 1
ATOM 1628 N N . ALA A 1 195 ? -3.726 -2.110 10.172 1.00 96.44 195 ALA A N 1
ATOM 1629 C CA . ALA A 1 195 ? -5.105 -1.657 10.141 1.00 96.44 195 ALA A CA 1
ATOM 1630 C C . ALA A 1 195 ? -6.088 -2.826 10.052 1.00 96.44 195 ALA A C 1
ATOM 1632 O O . ALA A 1 195 ? -7.066 -2.858 10.798 1.00 96.44 195 ALA A O 1
ATOM 1633 N N . ILE A 1 196 ? -5.817 -3.810 9.188 1.00 96.50 196 ILE A N 1
ATOM 1634 C CA . ILE A 1 196 ? -6.698 -4.973 9.025 1.00 96.50 196 ILE A CA 1
ATOM 1635 C C . ILE A 1 196 ? -6.766 -5.819 10.307 1.00 96.50 196 ILE A C 1
ATOM 1637 O O . ILE A 1 196 ? -7.854 -6.217 10.723 1.00 96.50 196 ILE A O 1
ATOM 1641 N N . PHE A 1 197 ? -5.637 -6.004 10.999 1.00 96.06 197 PHE A N 1
ATOM 1642 C CA . PHE A 1 197 ? -5.595 -6.722 12.276 1.00 96.06 197 PHE A CA 1
ATOM 1643 C C . PHE A 1 197 ? -6.278 -5.946 13.405 1.00 96.06 197 PHE A C 1
ATOM 1645 O O . PHE A 1 197 ? -7.035 -6.536 14.176 1.00 96.06 197 PHE A O 1
ATOM 1652 N N . LEU A 1 198 ? -6.103 -4.623 13.458 1.00 94.69 198 LEU A N 1
ATOM 1653 C CA . LEU A 1 198 ? -6.806 -3.784 14.425 1.00 94.69 198 LEU A CA 1
ATOM 1654 C C . LEU A 1 198 ? -8.324 -3.849 14.218 1.00 94.69 198 LEU A C 1
ATOM 1656 O O . LEU A 1 198 ? -9.078 -4.007 15.177 1.00 94.69 198 LEU A O 1
ATOM 1660 N N . ILE A 1 199 ? -8.785 -3.790 12.966 1.00 94.81 199 ILE A N 1
ATOM 1661 C CA . ILE A 1 199 ? -10.204 -3.949 12.627 1.00 94.81 199 ILE A CA 1
ATOM 1662 C C . ILE A 1 199 ? -10.717 -5.322 13.083 1.00 94.81 199 ILE A C 1
ATOM 1664 O O . ILE A 1 199 ? -11.803 -5.400 13.668 1.00 94.81 199 ILE A O 1
ATOM 1668 N N . ALA A 1 200 ? -9.951 -6.395 12.862 1.00 94.00 200 ALA A N 1
ATOM 1669 C CA . ALA A 1 200 ? -10.317 -7.738 13.307 1.00 94.00 200 ALA A CA 1
ATOM 1670 C C . ALA A 1 200 ? -10.479 -7.814 14.835 1.00 94.00 200 ALA A C 1
ATOM 1672 O O . ALA A 1 200 ? -11.508 -8.308 15.309 1.00 94.00 200 ALA A O 1
ATOM 1673 N N . GLU A 1 201 ? -9.517 -7.276 15.594 1.00 91.69 201 GLU A N 1
ATOM 1674 C CA . GLU A 1 201 ? -9.550 -7.235 17.062 1.00 91.69 201 GLU A CA 1
ATOM 1675 C C . GLU A 1 201 ? -10.739 -6.425 17.588 1.00 91.69 201 GLU A C 1
ATOM 1677 O O . GLU A 1 201 ? -11.510 -6.920 18.412 1.00 91.69 201 GLU A O 1
ATOM 1682 N N . LEU A 1 202 ? -10.959 -5.213 17.070 1.00 90.44 202 LEU A N 1
ATOM 1683 C CA . LEU A 1 202 ? -12.082 -4.367 17.487 1.00 90.44 202 LEU A CA 1
ATOM 1684 C C . LEU A 1 202 ? -13.434 -5.024 17.192 1.00 90.44 202 LEU A C 1
ATOM 1686 O O . LEU A 1 202 ? -14.367 -4.941 17.994 1.00 90.44 202 LEU A O 1
ATOM 1690 N N . THR A 1 203 ? -13.545 -5.708 16.054 1.00 89.19 203 THR A N 1
ATOM 1691 C CA . THR A 1 203 ? -14.771 -6.422 15.679 1.00 89.19 203 THR A CA 1
ATOM 1692 C C . THR A 1 203 ? -14.992 -7.650 16.565 1.00 89.19 203 THR A C 1
ATOM 1694 O O . THR A 1 203 ? -16.133 -7.969 16.901 1.00 89.19 203 THR A O 1
ATOM 1697 N N . HIS A 1 204 ? -13.920 -8.337 16.972 1.00 86.94 204 HIS A N 1
ATOM 1698 C CA . HIS A 1 204 ? -13.995 -9.479 17.883 1.00 86.94 204 HIS A CA 1
ATOM 1699 C C . HIS A 1 204 ? -14.461 -9.057 19.283 1.00 86.94 204 HIS A C 1
ATOM 1701 O O . HIS A 1 204 ? -15.458 -9.580 19.778 1.00 86.94 204 HIS A O 1
ATOM 1707 N N . SER A 1 205 ? -13.834 -8.033 19.870 1.00 82.88 205 SER A N 1
ATOM 1708 C CA . SER A 1 205 ? -14.187 -7.516 21.202 1.00 82.88 205 SER A CA 1
ATOM 1709 C C . SER A 1 205 ? -15.642 -7.034 21.291 1.00 82.88 205 SER A C 1
ATOM 1711 O O . SER A 1 205 ? -16.323 -7.239 22.301 1.00 82.88 205 SER A O 1
ATOM 1713 N N . LYS A 1 206 ? -16.165 -6.425 20.215 1.00 82.06 206 LYS A N 1
ATOM 1714 C CA . LYS A 1 206 ? -17.577 -6.008 20.138 1.00 82.06 206 LYS A CA 1
ATOM 1715 C C . LYS A 1 206 ? -18.537 -7.201 20.158 1.00 82.06 206 LYS A C 1
ATOM 1717 O O . LYS A 1 206 ? -19.579 -7.121 20.813 1.00 82.06 206 LYS A O 1
ATOM 1722 N N . LYS A 1 207 ? -18.196 -8.308 19.487 1.00 77.00 207 LYS A N 1
ATOM 1723 C CA . LYS A 1 207 ? -18.999 -9.542 19.517 1.00 77.00 207 LYS A CA 1
ATOM 1724 C C . LYS A 1 207 ? -19.000 -10.173 20.904 1.00 77.00 207 LYS A C 1
ATOM 1726 O O . LYS A 1 207 ? -20.078 -10.436 21.416 1.00 77.00 207 LYS A O 1
ATOM 1731 N N . GLU A 1 208 ? -17.842 -10.304 21.550 1.00 73.56 208 GLU A N 1
ATOM 1732 C CA . GLU A 1 208 ? -17.756 -10.861 22.910 1.00 73.56 208 GLU A CA 1
ATOM 1733 C C . GLU A 1 208 ? -18.573 -10.051 23.920 1.00 73.56 208 GLU A C 1
ATOM 1735 O O . GLU A 1 208 ? -19.291 -10.627 24.736 1.00 73.56 208 GLU A O 1
ATOM 1740 N N . THR A 1 209 ? -18.525 -8.718 23.833 1.00 68.81 209 THR A N 1
ATOM 1741 C CA . THR A 1 209 ? -19.322 -7.830 24.695 1.00 68.81 209 THR A CA 1
ATOM 1742 C C . THR A 1 209 ? -20.821 -7.979 24.420 1.00 68.81 209 THR A C 1
ATOM 1744 O O . THR A 1 209 ? -21.631 -8.004 25.342 1.00 68.81 209 THR A O 1
ATOM 1747 N N . THR A 1 210 ? -21.211 -8.126 23.151 1.00 66.69 210 THR A N 1
ATOM 1748 C CA . THR A 1 210 ? -22.620 -8.312 22.771 1.00 66.69 210 THR A CA 1
ATOM 1749 C C . THR A 1 210 ? -23.131 -9.685 23.212 1.00 66.69 210 THR A C 1
ATOM 1751 O O . THR 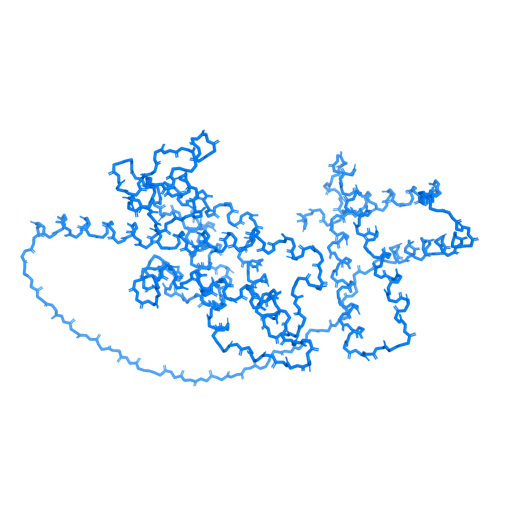A 1 210 ? -24.218 -9.782 23.775 1.00 66.69 210 THR A O 1
ATOM 1754 N N . GLU A 1 211 ? -22.345 -10.746 23.035 1.00 63.16 211 GLU A N 1
ATOM 1755 C CA . GLU A 1 211 ? -22.693 -12.114 23.428 1.00 63.16 211 GLU A CA 1
ATOM 1756 C C . GLU A 1 211 ? -22.694 -12.306 24.948 1.00 63.16 211 GLU A C 1
ATOM 1758 O O . GLU A 1 211 ? -23.551 -13.019 25.456 1.00 63.16 211 GLU A O 1
ATOM 1763 N N . THR A 1 212 ? -21.818 -11.644 25.710 1.00 54.53 212 THR A N 1
ATOM 1764 C CA . THR A 1 212 ? -21.874 -11.687 27.186 1.00 54.53 212 THR A CA 1
ATOM 1765 C C . THR A 1 212 ? -23.082 -10.950 27.754 1.00 54.53 212 THR A C 1
ATOM 1767 O O . THR A 1 212 ? -23.661 -11.428 28.724 1.00 54.53 212 THR A O 1
ATOM 1770 N N . VAL A 1 213 ? -23.512 -9.846 27.134 1.00 56.31 213 VAL A N 1
ATOM 1771 C CA . VAL A 1 213 ? -24.765 -9.159 27.499 1.00 56.31 213 VAL A CA 1
ATOM 1772 C C . VAL A 1 213 ? -25.992 -9.980 27.077 1.00 56.31 213 VAL A C 1
ATOM 1774 O O . VAL A 1 213 ? -26.990 -10.005 27.793 1.00 56.31 213 VAL A O 1
ATOM 1777 N N . SER A 1 214 ? -25.904 -10.705 25.956 1.00 51.72 214 SER A N 1
ATOM 1778 C CA . SER A 1 214 ? -26.975 -11.585 25.463 1.00 51.72 214 SER A CA 1
ATOM 1779 C C . SER A 1 214 ? -27.096 -12.877 26.277 1.00 51.72 214 SER A C 1
ATOM 1781 O O . SER A 1 214 ? -28.199 -13.321 26.546 1.00 51.72 214 SER A O 1
ATOM 1783 N N . ASN A 1 215 ? -25.986 -13.471 26.721 1.00 45.03 215 ASN A N 1
ATOM 1784 C CA . ASN A 1 215 ? -25.968 -14.752 27.438 1.00 45.03 215 ASN A CA 1
ATOM 1785 C C . ASN A 1 215 ? -26.308 -14.636 28.934 1.00 45.03 215 ASN A C 1
ATOM 1787 O O . ASN A 1 215 ? -26.393 -15.655 29.620 1.00 45.03 215 ASN A O 1
ATOM 1791 N N . THR A 1 216 ? -26.528 -13.424 29.454 1.00 47.09 216 THR A N 1
ATOM 1792 C CA . THR A 1 216 ? -27.198 -13.231 30.751 1.00 47.09 216 THR A CA 1
ATOM 1793 C C . THR A 1 216 ? -28.710 -13.426 30.692 1.00 47.09 216 THR A C 1
ATOM 1795 O O . THR A 1 216 ? -29.316 -13.588 31.746 1.00 47.09 216 THR A O 1
ATOM 1798 N N . ASP A 1 217 ? -29.306 -13.508 29.502 1.00 46.88 217 ASP A N 1
ATOM 1799 C CA . ASP A 1 217 ? -30.719 -13.814 29.327 1.00 46.88 217 ASP A CA 1
ATOM 1800 C C . ASP A 1 217 ? -30.885 -14.870 28.225 1.00 46.88 217 ASP A C 1
ATOM 1802 O O . ASP A 1 217 ? -30.664 -14.584 27.056 1.00 46.88 217 ASP A O 1
ATOM 1806 N N . ILE A 1 218 ? -31.359 -16.064 28.609 1.00 43.06 218 ILE A N 1
ATOM 1807 C CA . ILE A 1 218 ? -31.999 -17.125 27.793 1.00 43.06 218 ILE A CA 1
ATOM 1808 C C . ILE A 1 218 ? -31.302 -18.497 27.891 1.00 43.06 218 ILE A C 1
ATOM 1810 O O . ILE A 1 218 ? -30.283 -18.800 27.273 1.00 43.06 218 ILE A O 1
ATOM 1814 N N . GLU A 1 219 ? -31.961 -19.360 28.666 1.00 37.41 219 GLU A N 1
ATOM 1815 C CA . GLU A 1 219 ? -31.820 -20.814 28.706 1.00 37.41 219 GLU A CA 1
ATOM 1816 C C . GLU A 1 219 ? -32.229 -21.490 27.376 1.00 37.41 219 GLU A C 1
ATOM 1818 O O . GLU A 1 219 ? -33.204 -21.095 26.745 1.00 37.41 219 GLU A O 1
ATOM 1823 N N . HIS A 1 220 ? -31.503 -22.569 27.037 1.00 35.00 220 HIS A N 1
ATOM 1824 C CA . HIS A 1 220 ? -31.890 -23.790 26.293 1.00 35.00 220 HIS A CA 1
ATOM 1825 C C . HIS A 1 220 ? -32.851 -23.660 25.082 1.00 35.00 220 HIS A C 1
ATOM 1827 O O . HIS A 1 220 ? -34.033 -23.391 25.251 1.00 35.00 220 HIS A O 1
ATOM 1833 N N . THR A 1 221 ? -32.469 -24.024 23.842 1.00 29.89 221 THR A N 1
ATOM 1834 C CA . THR A 1 221 ? -32.585 -25.387 23.229 1.00 29.89 221 THR A CA 1
ATOM 1835 C C . THR A 1 221 ? -32.085 -25.407 21.747 1.00 29.89 221 THR A C 1
ATOM 1837 O O . THR A 1 221 ? -31.817 -24.339 21.204 1.00 29.89 221 THR A O 1
ATOM 1840 N N . PRO A 1 222 ? -31.896 -26.582 21.082 1.00 35.19 222 PRO A N 1
ATOM 1841 C CA . PRO A 1 222 ? -30.800 -26.813 20.130 1.00 35.19 222 PRO A CA 1
ATOM 1842 C C . PRO A 1 222 ? -31.158 -26.985 18.632 1.00 35.19 222 PRO A C 1
ATOM 1844 O O . PRO A 1 222 ? -32.238 -27.441 18.274 1.00 35.19 222 PRO A O 1
ATOM 1847 N N . ILE A 1 223 ? -30.142 -26.680 17.809 1.00 38.53 223 ILE A N 1
ATOM 1848 C CA . ILE A 1 223 ? -29.626 -27.296 16.559 1.00 38.53 223 ILE A CA 1
ATOM 1849 C C . ILE A 1 223 ? -30.595 -28.091 15.659 1.00 38.53 223 ILE A C 1
ATOM 1851 O O . ILE A 1 223 ? -31.027 -29.186 16.016 1.00 38.53 223 ILE A O 1
ATOM 1855 N N . VAL A 1 224 ? -30.719 -27.648 14.396 1.00 31.52 224 VAL A N 1
ATOM 1856 C CA . VAL A 1 224 ? -30.999 -28.510 13.229 1.00 31.52 224 VAL A CA 1
ATOM 1857 C C . VAL A 1 224 ? -30.061 -28.148 12.065 1.00 31.52 224 VAL A C 1
ATOM 1859 O O . VAL A 1 224 ? -29.820 -26.981 11.777 1.00 31.52 224 VAL A O 1
ATOM 1862 N N . ASN A 1 225 ? -29.514 -29.205 11.463 1.00 36.34 225 ASN A N 1
ATOM 1863 C CA . ASN A 1 225 ? -28.521 -29.311 10.391 1.00 36.34 225 ASN A CA 1
ATOM 1864 C C . ASN A 1 225 ? -29.216 -29.374 9.014 1.00 36.34 225 ASN A C 1
ATOM 1866 O O . ASN A 1 225 ? -30.191 -30.110 8.917 1.00 36.34 225 ASN A O 1
ATOM 1870 N N . GLU A 1 226 ? -28.675 -28.752 7.959 1.00 31.86 226 GLU A N 1
ATOM 1871 C CA . GLU A 1 226 ? -28.962 -29.076 6.536 1.00 31.86 226 GLU A CA 1
ATOM 1872 C C . GLU A 1 226 ? -27.876 -28.424 5.645 1.00 31.86 226 GLU A C 1
ATOM 1874 O O . GLU A 1 226 ? -27.736 -27.208 5.618 1.00 31.86 226 GLU A O 1
ATOM 1879 N N . GLN A 1 227 ? -26.847 -29.176 5.236 1.00 32.91 227 GLN A N 1
ATOM 1880 C CA . GLN A 1 227 ? -26.647 -29.833 3.925 1.00 32.91 227 GLN A CA 1
ATOM 1881 C C . GLN A 1 227 ? -26.507 -28.897 2.703 1.00 32.91 227 GLN A C 1
ATOM 1883 O O . GLN A 1 227 ? -27.453 -28.259 2.259 1.00 32.91 227 GLN A O 1
ATOM 1888 N N . ALA A 1 228 ? -25.298 -28.907 2.130 1.00 35.66 228 ALA A N 1
ATOM 1889 C CA . ALA A 1 228 ? -24.908 -28.289 0.862 1.00 35.66 228 ALA A CA 1
ATOM 1890 C C . ALA A 1 228 ? -25.069 -29.259 -0.327 1.00 35.66 228 ALA A C 1
ATOM 1892 O O . ALA A 1 228 ? -25.014 -30.475 -0.119 1.00 35.66 228 ALA A O 1
ATOM 1893 N N . PRO A 1 229 ? -25.155 -28.740 -1.568 1.00 35.44 229 PRO A N 1
ATOM 1894 C CA . PRO A 1 229 ? -24.739 -29.500 -2.740 1.00 35.44 229 PRO A CA 1
ATOM 1895 C C . PRO A 1 229 ? -23.695 -28.791 -3.625 1.00 35.44 229 PRO A C 1
ATOM 1897 O O . PRO A 1 229 ? -23.659 -27.568 -3.748 1.00 35.44 229 PRO A O 1
ATOM 1900 N N . ASP A 1 230 ? -22.881 -29.656 -4.232 1.00 30.81 230 ASP A N 1
ATOM 1901 C CA . ASP A 1 230 ? -21.809 -29.475 -5.216 1.00 30.81 230 ASP A CA 1
ATOM 1902 C C . ASP A 1 230 ? -22.249 -28.953 -6.605 1.00 30.81 230 ASP A C 1
ATOM 1904 O O . ASP A 1 230 ? -23.440 -28.914 -6.913 1.00 30.81 230 ASP A O 1
ATOM 1908 N N . MET A 1 231 ? -21.226 -28.754 -7.463 1.00 32.50 231 MET A N 1
ATOM 1909 C CA . MET A 1 231 ? -21.188 -28.640 -8.944 1.00 32.50 231 MET A CA 1
ATOM 1910 C C . MET A 1 231 ? -21.076 -27.199 -9.479 1.00 32.50 231 MET A C 1
ATOM 1912 O O . MET A 1 231 ? -21.696 -26.291 -8.952 1.00 32.50 231 MET A O 1
ATOM 1916 N N . GLU A 1 232 ? -20.321 -26.864 -10.531 1.00 30.55 232 GLU A N 1
ATOM 1917 C CA . GLU A 1 232 ? -19.560 -27.615 -11.538 1.00 30.55 232 GLU A CA 1
ATOM 1918 C C . GLU A 1 232 ? -18.624 -26.633 -12.282 1.00 30.55 232 GLU A C 1
ATOM 1920 O O . GLU A 1 232 ? -18.746 -25.415 -12.170 1.00 30.55 232 GLU A O 1
ATOM 1925 N N . THR A 1 233 ? -17.679 -27.178 -13.044 1.00 34.41 233 THR A N 1
ATOM 1926 C CA . THR A 1 233 ? -16.618 -26.479 -13.785 1.00 34.41 233 THR A CA 1
ATOM 1927 C C . THR A 1 233 ? -16.994 -26.212 -15.251 1.00 34.41 233 THR A C 1
ATOM 1929 O O . THR A 1 233 ? -17.655 -27.031 -15.883 1.00 34.41 233 THR A O 1
ATOM 1932 N N . GLY A 1 234 ? -16.483 -25.117 -15.834 1.00 31.17 234 GLY A N 1
ATOM 1933 C CA . GLY A 1 234 ? -16.409 -24.899 -17.291 1.00 31.17 234 GLY A CA 1
ATOM 1934 C C . GLY A 1 234 ? -16.288 -23.419 -17.704 1.00 31.17 234 GLY A C 1
ATOM 1935 O O . GLY A 1 234 ? -16.544 -22.546 -16.885 1.00 31.17 234 GLY A O 1
ATOM 1936 N N . PRO A 1 235 ? -15.962 -23.106 -18.975 1.00 39.19 235 PRO A N 1
ATOM 1937 C CA . PRO A 1 235 ? -14.601 -23.134 -19.520 1.00 39.19 235 PRO A CA 1
ATOM 1938 C C . PRO A 1 235 ? -14.088 -21.765 -20.030 1.00 39.19 235 PRO A C 1
ATOM 1940 O O . PRO A 1 235 ? -14.835 -20.810 -20.217 1.00 39.19 235 PRO A O 1
ATOM 1943 N N . ASN A 1 236 ? -12.775 -21.729 -20.290 1.00 39.62 236 ASN A N 1
ATOM 1944 C CA . ASN A 1 236 ? -11.976 -20.630 -20.844 1.00 39.62 236 ASN A CA 1
ATOM 1945 C C . ASN A 1 236 ? -12.543 -19.985 -22.121 1.00 39.62 236 ASN A C 1
ATOM 1947 O O . ASN A 1 236 ? -12.839 -20.681 -23.093 1.00 39.62 236 ASN A O 1
ATOM 1951 N N . THR A 1 237 ? -12.505 -18.649 -22.168 1.00 31.59 237 THR A N 1
ATOM 1952 C CA . THR A 1 237 ? -12.651 -17.861 -23.403 1.00 31.59 237 THR A CA 1
ATOM 1953 C C . THR A 1 237 ? -11.469 -16.898 -23.518 1.00 31.59 237 THR A C 1
ATOM 1955 O O . THR A 1 237 ? -11.203 -16.131 -22.598 1.00 31.59 237 THR A O 1
ATOM 1958 N N . ALA A 1 238 ? -10.730 -16.984 -24.625 1.00 35.44 238 ALA A N 1
ATOM 1959 C CA . ALA A 1 238 ? -9.576 -16.140 -24.923 1.00 35.44 238 ALA A CA 1
ATOM 1960 C C . ALA A 1 238 ? -10.007 -14.694 -25.230 1.00 35.44 238 ALA A C 1
ATOM 1962 O O . ALA A 1 238 ? -10.956 -14.479 -25.985 1.00 35.44 238 ALA A O 1
ATOM 1963 N N . VAL A 1 239 ? -9.289 -13.721 -24.662 1.00 35.94 239 VAL A N 1
ATOM 1964 C CA . VAL A 1 239 ? -9.479 -12.279 -24.891 1.00 35.94 239 VAL A CA 1
ATOM 1965 C C . VAL A 1 239 ? -8.568 -11.831 -26.047 1.00 35.94 239 VAL A C 1
ATOM 1967 O O . VAL A 1 239 ? -7.398 -12.220 -26.065 1.00 35.94 239 VAL A O 1
ATOM 1970 N N . PRO A 1 240 ? -9.064 -11.058 -27.030 1.00 31.47 240 PRO A N 1
ATOM 1971 C CA . PRO A 1 240 ? -8.254 -10.576 -28.146 1.00 31.47 240 PRO A CA 1
ATOM 1972 C C . PRO A 1 240 ? -7.354 -9.400 -27.722 1.00 31.47 240 PRO A C 1
ATOM 1974 O O . PRO A 1 240 ? -7.782 -8.530 -26.966 1.00 31.47 240 PRO A O 1
ATOM 1977 N N . LEU A 1 241 ? -6.116 -9.377 -28.232 1.00 29.59 241 LEU A N 1
ATOM 1978 C CA . LEU A 1 241 ? -5.148 -8.284 -28.055 1.00 29.59 241 LEU A CA 1
ATOM 1979 C C . LEU A 1 241 ? -5.670 -6.960 -28.647 1.00 29.59 241 LEU A C 1
ATOM 1981 O O . LEU A 1 241 ? -6.162 -6.938 -29.776 1.00 29.59 241 LEU A O 1
ATOM 1985 N N . LEU A 1 242 ? -5.490 -5.863 -27.907 1.00 30.55 242 LEU A N 1
ATOM 1986 C CA . LEU A 1 242 ? -5.674 -4.483 -28.373 1.00 30.55 242 LEU A CA 1
ATOM 1987 C C . LEU A 1 242 ? -4.493 -4.049 -29.264 1.00 30.55 242 LEU A C 1
ATOM 1989 O O . LEU A 1 242 ? -3.339 -4.343 -28.964 1.00 30.55 242 LEU A O 1
ATOM 1993 N N . SER A 1 243 ? -4.813 -3.376 -30.373 1.00 31.81 243 SER A N 1
ATOM 1994 C CA . SER A 1 243 ? -3.884 -2.882 -31.400 1.00 31.81 243 SER A CA 1
ATOM 1995 C C . SER A 1 243 ? -3.315 -1.506 -31.030 1.00 31.81 243 SER A C 1
ATOM 1997 O O . SER A 1 243 ? -4.055 -0.640 -30.576 1.00 31.81 243 SER A O 1
ATOM 1999 N N . LEU A 1 244 ? -2.020 -1.299 -31.286 1.00 34.41 244 LEU A N 1
ATOM 2000 C CA . LEU A 1 244 ? -1.212 -0.093 -31.019 1.00 34.41 244 LEU A CA 1
ATOM 2001 C C . LEU A 1 244 ? -1.475 1.092 -31.979 1.00 34.41 244 LEU A C 1
ATOM 2003 O O . LEU A 1 244 ? -0.649 1.994 -32.078 1.00 34.41 244 LEU A O 1
ATOM 2007 N N . GLU A 1 245 ? -2.596 1.099 -32.703 1.00 33.34 245 GLU A N 1
ATOM 2008 C CA . GLU A 1 245 ? -2.882 2.089 -33.759 1.00 33.34 245 GLU A CA 1
ATOM 2009 C C . GLU A 1 245 ? -3.779 3.268 -33.322 1.00 33.34 245 GLU A C 1
ATOM 2011 O O . GLU A 1 245 ? -4.173 4.065 -34.169 1.00 33.34 245 GLU A O 1
ATOM 2016 N N . ASP A 1 246 ? -4.087 3.439 -32.030 1.00 35.25 246 ASP A N 1
ATOM 2017 C CA . ASP A 1 246 ? -4.818 4.632 -31.565 1.00 35.25 246 ASP A CA 1
ATOM 2018 C C . ASP A 1 246 ? -3.868 5.831 -31.360 1.00 35.25 246 ASP A C 1
ATOM 2020 O O . ASP A 1 246 ? -3.317 6.090 -30.287 1.00 35.25 246 ASP A O 1
ATOM 2024 N N . ASP A 1 247 ? -3.677 6.544 -32.471 1.00 49.91 247 ASP A N 1
ATOM 2025 C CA . ASP A 1 247 ? -3.023 7.842 -32.641 1.00 49.91 247 ASP A CA 1
ATOM 2026 C C . ASP A 1 247 ? -3.478 8.905 -31.615 1.00 49.91 247 ASP A C 1
ATOM 2028 O O . ASP A 1 247 ? -4.610 9.384 -31.662 1.00 49.91 247 ASP A O 1
ATOM 2032 N N . ASN A 1 248 ? -2.558 9.388 -30.766 1.00 49.31 248 ASN A N 1
ATOM 2033 C CA . ASN A 1 248 ? -2.799 10.515 -29.843 1.00 49.31 248 ASN A CA 1
ATOM 2034 C C . ASN A 1 248 ? -1.906 11.751 -30.081 1.00 49.31 248 ASN A C 1
ATOM 2036 O O . ASN A 1 248 ? -1.897 12.676 -29.267 1.00 49.31 248 ASN A O 1
ATOM 2040 N N . PHE A 1 249 ? -1.168 11.824 -31.193 1.00 49.72 249 PHE A N 1
ATOM 2041 C CA . PHE A 1 249 ? -0.367 13.013 -31.508 1.00 49.72 249 PHE A CA 1
ATOM 2042 C C . PHE A 1 249 ? -1.086 13.951 -32.471 1.00 49.72 249 PHE A C 1
ATOM 2044 O O . PHE A 1 249 ? -1.369 13.606 -33.618 1.00 49.72 249 PHE A O 1
ATOM 2051 N N . THR A 1 250 ? -1.335 15.186 -32.032 1.00 57.31 250 THR A N 1
ATOM 2052 C CA . THR A 1 250 ? -1.807 16.244 -32.930 1.00 57.31 250 THR A CA 1
ATOM 2053 C C . THR A 1 250 ? -0.685 16.642 -33.896 1.00 57.31 250 THR A C 1
ATOM 2055 O O . THR A 1 250 ? 0.499 16.628 -33.554 1.00 57.31 250 THR A O 1
ATOM 2058 N N . LYS A 1 251 ? -1.031 17.013 -35.136 1.00 52.88 251 LYS A N 1
ATOM 2059 C CA . LYS A 1 251 ? -0.035 17.447 -36.137 1.00 52.88 251 LYS A CA 1
ATOM 2060 C C . LYS A 1 251 ? 0.794 18.643 -35.664 1.00 52.88 251 LYS A C 1
ATOM 2062 O O . LYS A 1 251 ? 1.984 18.703 -35.955 1.00 52.88 251 LYS A O 1
ATOM 2067 N N . ASP A 1 252 ? 0.178 19.544 -34.906 1.00 50.31 252 ASP A N 1
ATOM 2068 C CA . ASP A 1 252 ? 0.823 20.754 -34.392 1.00 50.31 252 ASP A CA 1
ATOM 2069 C C . ASP A 1 252 ? 1.903 20.428 -33.353 1.00 50.31 252 ASP A C 1
ATOM 2071 O O . ASP A 1 252 ? 2.960 21.056 -33.311 1.00 50.31 252 ASP A O 1
ATOM 2075 N N . LEU A 1 253 ? 1.667 19.390 -32.553 1.00 53.94 253 LEU A N 1
ATOM 2076 C CA . LEU A 1 253 ? 2.600 18.881 -31.561 1.00 53.94 253 LEU A CA 1
ATOM 2077 C C . LEU A 1 253 ? 3.803 18.180 -32.211 1.00 53.94 253 LEU A C 1
ATOM 2079 O O . LEU A 1 253 ? 4.945 18.374 -31.796 1.00 53.94 253 LEU A O 1
ATOM 2083 N N . ILE A 1 254 ? 3.563 17.434 -33.292 1.00 55.06 254 ILE A N 1
ATOM 2084 C CA . ILE A 1 254 ? 4.627 16.842 -34.115 1.00 55.06 254 ILE A CA 1
ATOM 2085 C C . ILE A 1 254 ? 5.462 17.942 -34.789 1.00 55.06 254 ILE A C 1
ATOM 2087 O O . ILE A 1 254 ? 6.690 17.864 -34.814 1.00 55.06 254 ILE A O 1
ATOM 2091 N N . GLU A 1 255 ? 4.830 18.987 -35.328 1.00 59.19 255 GLU A N 1
ATOM 2092 C CA . GLU A 1 255 ? 5.537 20.132 -35.919 1.00 59.19 255 GLU A CA 1
ATOM 2093 C C . GLU A 1 255 ? 6.381 20.876 -34.872 1.00 59.19 255 GLU A C 1
ATOM 2095 O O . GLU A 1 255 ? 7.520 21.265 -35.148 1.00 59.19 255 GLU A O 1
ATOM 2100 N N . TYR A 1 256 ? 5.850 21.036 -33.658 1.00 60.81 256 TYR A N 1
ATOM 2101 C CA . TYR A 1 256 ? 6.566 21.628 -32.534 1.00 60.81 256 TYR A CA 1
ATOM 2102 C C . TYR A 1 256 ? 7.813 20.818 -32.156 1.00 60.81 256 TYR A C 1
ATOM 2104 O O . TYR A 1 256 ? 8.906 21.387 -32.132 1.00 60.81 256 TYR A O 1
ATOM 2112 N N . LEU A 1 257 ? 7.675 19.505 -31.935 1.00 53.88 257 LEU A N 1
ATOM 2113 C CA . LEU A 1 257 ? 8.802 18.635 -31.585 1.00 53.88 257 LEU A CA 1
ATOM 2114 C C . LEU A 1 257 ? 9.885 18.645 -32.669 1.00 53.88 257 LEU A C 1
ATOM 2116 O O . LEU A 1 257 ? 11.063 18.763 -32.349 1.00 53.88 257 LEU A O 1
ATOM 2120 N N . ASN A 1 258 ? 9.494 18.627 -33.946 1.00 56.66 258 ASN A N 1
ATOM 2121 C CA . ASN A 1 258 ? 10.438 18.747 -35.060 1.00 56.66 258 ASN A CA 1
ATOM 2122 C C . ASN A 1 258 ? 11.145 20.111 -35.091 1.00 56.66 258 ASN A C 1
ATOM 2124 O O . ASN A 1 258 ? 12.340 20.186 -35.360 1.00 56.66 258 ASN A O 1
ATOM 2128 N N . THR A 1 259 ? 10.432 21.204 -34.804 1.00 60.22 259 THR A N 1
ATOM 2129 C CA . THR A 1 259 ? 11.031 22.550 -34.771 1.00 60.22 259 THR A CA 1
ATOM 2130 C C . THR A 1 259 ? 12.017 22.696 -33.610 1.00 60.22 259 THR A C 1
ATOM 2132 O O . THR A 1 259 ? 13.078 23.296 -33.770 1.00 60.22 259 THR A O 1
ATOM 2135 N N . TYR A 1 260 ? 11.671 22.146 -32.444 1.00 54.72 260 TYR A N 1
ATOM 2136 C CA . TYR A 1 260 ? 12.543 22.104 -31.274 1.00 54.72 260 TYR A CA 1
ATOM 2137 C C . TYR A 1 260 ? 13.789 21.246 -31.538 1.00 54.72 260 TYR A C 1
ATOM 2139 O O . TYR A 1 260 ? 14.900 21.672 -31.235 1.00 54.72 260 TYR A O 1
ATOM 2147 N N . TRP A 1 261 ? 13.615 20.096 -32.194 1.00 53.31 261 TRP A N 1
ATOM 2148 C CA . TRP A 1 261 ? 14.699 19.197 -32.590 1.00 53.31 261 TRP A CA 1
ATOM 2149 C C . TRP A 1 261 ? 15.738 19.869 -33.490 1.00 53.31 261 TRP A C 1
ATOM 2151 O O . TRP A 1 261 ? 16.921 19.888 -33.161 1.00 53.31 261 TRP A O 1
ATOM 2161 N N . VAL A 1 262 ? 15.293 20.495 -34.585 1.00 61.50 262 VAL A N 1
ATOM 2162 C CA . VAL A 1 262 ? 16.182 21.219 -35.513 1.00 61.50 262 VAL A CA 1
ATOM 2163 C C . VAL A 1 262 ? 16.963 22.313 -34.780 1.00 61.50 262 VAL A C 1
ATOM 2165 O O . VAL A 1 262 ? 18.141 22.528 -35.052 1.00 61.50 262 VAL A O 1
ATOM 2168 N N . HIS A 1 263 ? 16.338 22.977 -33.805 1.00 58.91 263 HIS A N 1
ATOM 2169 C CA . HIS A 1 263 ? 17.009 23.995 -33.004 1.00 58.91 263 HIS A CA 1
ATOM 2170 C C . HIS A 1 263 ? 18.096 23.421 -32.081 1.00 58.91 263 HIS A C 1
ATOM 2172 O O . HIS A 1 263 ? 19.136 24.054 -31.906 1.00 58.91 263 HIS A O 1
ATOM 2178 N N . LEU A 1 264 ? 17.880 22.235 -31.502 1.00 50.75 264 LEU A N 1
ATOM 2179 C CA . LEU A 1 264 ? 18.885 21.548 -30.685 1.00 50.75 264 LEU A CA 1
ATOM 2180 C C . LEU A 1 264 ? 20.084 21.088 -31.528 1.00 50.75 264 LEU A C 1
ATOM 2182 O O . LEU A 1 264 ? 21.224 21.325 -31.130 1.00 50.75 264 LEU A O 1
ATOM 2186 N N . GLU A 1 265 ? 19.843 20.516 -32.712 1.00 54.03 265 GLU A N 1
ATOM 2187 C CA . GLU A 1 265 ? 20.908 20.102 -33.642 1.00 54.03 265 GLU A CA 1
ATOM 2188 C C . GLU A 1 265 ? 21.758 21.291 -34.123 1.00 54.03 265 GLU A C 1
ATOM 2190 O O . GLU A 1 265 ? 22.980 21.190 -34.254 1.00 54.03 265 GLU A O 1
ATOM 2195 N N . GLU A 1 266 ? 21.137 22.453 -34.347 1.00 60.41 266 GLU A N 1
ATOM 2196 C CA . GLU A 1 266 ? 21.856 23.679 -34.708 1.00 60.41 266 GLU A CA 1
ATOM 2197 C C . GLU A 1 266 ? 22.759 24.194 -33.568 1.00 60.41 266 GLU A C 1
ATOM 2199 O O . GLU A 1 266 ? 23.789 24.817 -33.845 1.00 60.41 266 GLU A O 1
ATOM 2204 N N . GLN A 1 267 ? 22.422 23.912 -32.301 1.00 53.03 267 GLN A N 1
ATOM 2205 C CA . GLN A 1 267 ? 23.198 24.343 -31.131 1.00 53.03 267 GLN A CA 1
ATOM 2206 C C . GLN A 1 267 ? 24.299 23.365 -30.689 1.00 53.03 267 GLN A C 1
ATOM 2208 O O . GLN A 1 267 ? 25.279 23.815 -30.084 1.00 53.03 267 GLN A O 1
ATOM 2213 N N . GLU A 1 268 ? 24.224 22.073 -31.034 1.00 49.41 268 GLU A N 1
ATOM 2214 C CA . GLU A 1 268 ? 25.272 21.079 -30.717 1.00 49.41 268 GLU A CA 1
ATOM 2215 C C . GLU A 1 268 ? 26.653 21.431 -31.306 1.00 49.41 268 GLU A C 1
ATOM 2217 O O . GLU A 1 268 ? 27.689 21.038 -30.766 1.00 49.41 268 GLU A O 1
ATOM 2222 N N . ASN A 1 269 ? 26.710 22.255 -32.357 1.00 50.91 269 ASN A N 1
ATOM 2223 C CA . ASN A 1 269 ? 27.977 22.741 -32.918 1.00 50.91 269 ASN A CA 1
ATOM 2224 C C . ASN A 1 269 ? 28.681 23.813 -32.063 1.00 50.91 269 ASN A C 1
ATOM 2226 O O . ASN A 1 269 ? 29.803 24.220 -32.377 1.00 50.91 269 ASN A O 1
ATOM 2230 N N . THR A 1 270 ? 28.071 24.256 -30.964 1.00 48.06 270 THR A N 1
ATOM 2231 C CA . THR A 1 270 ? 28.634 25.244 -30.037 1.00 48.06 270 THR A CA 1
ATOM 2232 C C . THR A 1 270 ? 28.546 24.740 -28.600 1.00 48.06 270 THR A C 1
ATOM 2234 O O . THR A 1 270 ? 27.729 25.188 -27.805 1.00 48.06 270 THR A O 1
ATOM 2237 N N . PHE A 1 271 ? 29.425 23.800 -28.246 1.00 42.78 271 PHE A N 1
ATOM 2238 C CA . PHE A 1 271 ? 29.579 23.317 -26.873 1.00 42.78 271 PHE A CA 1
ATOM 2239 C C . PHE A 1 271 ? 29.976 24.440 -25.903 1.00 42.78 271 PHE A C 1
ATOM 2241 O O . PHE A 1 271 ? 31.140 24.832 -25.819 1.00 42.78 271 PHE A O 1
ATOM 2248 N N . LEU A 1 272 ? 29.014 24.888 -25.102 1.00 38.41 272 LEU A N 1
ATOM 2249 C CA . LEU A 1 272 ? 29.197 25.318 -23.717 1.00 38.41 272 LEU A CA 1
ATOM 2250 C C . LEU A 1 272 ? 27.823 25.271 -23.050 1.00 38.41 272 LEU A C 1
ATOM 2252 O O . LEU A 1 272 ? 26.875 25.824 -23.592 1.00 38.41 272 LEU A O 1
ATOM 2256 N N . TYR A 1 273 ? 27.743 24.607 -21.894 1.00 40.56 273 TYR A N 1
ATOM 2257 C CA . TYR A 1 273 ? 26.571 24.484 -21.020 1.00 40.56 273 TYR A CA 1
ATOM 2258 C C . TYR A 1 273 ? 25.955 25.852 -20.668 1.00 40.56 273 TYR A C 1
ATOM 2260 O O . TYR A 1 273 ? 26.173 26.392 -19.584 1.00 40.56 273 TYR A O 1
ATOM 2268 N N . SER A 1 274 ? 25.208 26.435 -21.597 1.00 36.09 274 SER A N 1
ATOM 2269 C CA . SER A 1 274 ? 24.357 27.593 -21.377 1.00 36.09 274 SER A CA 1
ATOM 2270 C C . SER A 1 274 ? 22.903 27.130 -21.375 1.00 36.09 274 SER A C 1
ATOM 2272 O O . SER A 1 274 ? 22.583 26.164 -22.071 1.00 36.09 274 SER A O 1
ATOM 2274 N N . PRO A 1 275 ? 22.020 27.787 -20.605 1.00 42.81 275 PRO A N 1
ATOM 2275 C CA . PRO A 1 275 ? 20.588 27.535 -20.681 1.00 42.81 275 PRO A CA 1
ATOM 2276 C C . PRO A 1 275 ? 20.131 27.632 -22.137 1.00 42.81 275 PRO A C 1
ATOM 2278 O O . PRO A 1 275 ? 20.527 28.564 -22.841 1.00 42.81 275 PRO A O 1
ATOM 2281 N N . ILE A 1 276 ? 19.315 26.679 -22.586 1.00 48.34 276 ILE A N 1
ATOM 2282 C CA . ILE A 1 276 ? 18.698 26.724 -23.913 1.00 48.34 276 ILE A CA 1
ATOM 2283 C C . ILE A 1 276 ? 17.791 27.959 -23.937 1.00 48.34 276 ILE A C 1
ATOM 2285 O O . ILE A 1 276 ? 16.697 27.954 -23.378 1.00 48.34 276 ILE A O 1
ATOM 2289 N N . MET A 1 277 ? 18.268 29.048 -24.538 1.00 47.66 277 MET A N 1
ATOM 2290 C CA . MET A 1 277 ? 17.481 30.270 -24.689 1.00 47.66 277 MET A CA 1
ATOM 2291 C C . MET A 1 277 ? 16.541 30.077 -25.878 1.00 47.66 277 MET A C 1
ATOM 2293 O O . MET A 1 277 ? 16.975 30.110 -27.031 1.00 47.66 277 MET A O 1
ATOM 2297 N N . LEU A 1 278 ? 15.256 29.854 -25.597 1.00 52.56 278 LEU A N 1
ATOM 2298 C CA . LEU A 1 278 ? 14.226 29.776 -26.629 1.00 52.56 278 LEU A CA 1
ATOM 2299 C C . LEU A 1 278 ? 14.156 31.110 -27.382 1.00 52.56 278 LEU A C 1
ATOM 2301 O O . LEU A 1 278 ? 14.233 32.188 -26.794 1.00 52.56 278 LEU A O 1
ATOM 2305 N N . THR A 1 279 ? 13.993 31.055 -28.703 1.00 68.19 279 THR A N 1
ATOM 2306 C CA . THR A 1 279 ? 13.692 32.276 -29.462 1.00 68.19 279 THR A CA 1
ATOM 2307 C C . THR A 1 279 ? 12.310 32.798 -29.065 1.00 68.19 279 THR A C 1
ATOM 2309 O O . THR A 1 279 ? 11.394 32.004 -28.866 1.00 68.19 279 THR A O 1
ATOM 2312 N N . GLU A 1 280 ? 12.117 34.119 -29.054 1.00 66.25 280 GLU A N 1
ATOM 2313 C CA . GLU A 1 280 ? 10.829 34.764 -28.723 1.00 66.25 280 GLU A CA 1
ATOM 2314 C C . GLU A 1 280 ? 9.656 34.196 -29.553 1.00 66.25 280 GLU A C 1
ATOM 2316 O O . GLU A 1 280 ? 8.523 34.068 -29.092 1.00 66.25 280 GLU A O 1
ATOM 2321 N N . ARG A 1 281 ? 9.934 33.778 -30.796 1.00 67.00 281 ARG A N 1
ATOM 2322 C CA . ARG A 1 281 ? 8.954 33.121 -31.670 1.00 67.00 281 ARG A CA 1
ATOM 2323 C C . ARG A 1 281 ? 8.571 31.719 -31.185 1.00 67.00 281 ARG A C 1
ATOM 2325 O O . ARG A 1 281 ? 7.400 31.357 -31.291 1.00 67.00 281 ARG A O 1
ATOM 2332 N N . LEU A 1 282 ? 9.542 30.922 -30.740 1.00 58.66 282 LEU A N 1
ATOM 2333 C CA . LEU A 1 282 ? 9.321 29.554 -30.267 1.00 58.66 282 LEU A CA 1
ATOM 2334 C C . LEU A 1 282 ? 8.669 29.559 -28.884 1.00 58.66 282 LEU A C 1
ATOM 2336 O O . LEU A 1 282 ? 7.699 28.840 -28.683 1.00 58.66 282 LEU A O 1
ATOM 2340 N N . GLU A 1 283 ? 9.126 30.439 -27.995 1.00 64.12 283 GLU A N 1
ATOM 2341 C CA . GLU A 1 283 ? 8.524 30.692 -26.684 1.00 64.12 283 GLU A CA 1
ATOM 2342 C C . GLU A 1 283 ? 7.042 31.061 -26.822 1.00 64.12 283 GLU A C 1
ATOM 2344 O O . GLU A 1 283 ? 6.181 30.423 -26.225 1.00 64.12 283 GLU A O 1
ATOM 2349 N N . LYS A 1 284 ? 6.707 32.003 -27.713 1.00 73.56 284 LYS A N 1
ATOM 2350 C CA . LYS A 1 284 ? 5.311 32.383 -27.958 1.00 73.56 284 LYS A CA 1
ATOM 2351 C C . LYS A 1 284 ? 4.450 31.222 -28.469 1.00 73.56 284 LYS A C 1
ATOM 2353 O O . LYS A 1 284 ? 3.297 31.107 -28.068 1.00 73.56 284 LYS A O 1
ATOM 2358 N N . LYS A 1 285 ? 4.992 30.360 -29.340 1.00 68.69 285 LYS A N 1
ATOM 2359 C CA . LYS A 1 285 ? 4.286 29.151 -29.803 1.00 68.69 285 LYS A CA 1
ATOM 2360 C C . LYS A 1 285 ? 4.049 28.158 -28.658 1.00 68.69 285 LYS A C 1
ATOM 2362 O O . LYS A 1 285 ? 2.964 27.595 -28.577 1.00 68.69 285 LYS A O 1
ATOM 2367 N N . LEU A 1 286 ? 5.042 27.977 -27.789 1.00 64.94 286 LEU A N 1
ATOM 2368 C CA . LEU A 1 286 ? 4.989 27.123 -26.599 1.00 64.94 286 LEU A CA 1
ATOM 2369 C C . LEU A 1 286 ? 3.914 27.593 -25.616 1.00 64.94 286 LEU A C 1
ATOM 2371 O O . LEU A 1 286 ? 3.085 26.802 -25.179 1.00 64.94 286 LEU A O 1
ATOM 2375 N N . LEU A 1 287 ? 3.879 28.898 -25.341 1.00 70.38 287 LEU A N 1
ATOM 2376 C CA . LEU A 1 287 ? 2.877 29.499 -24.465 1.00 70.38 287 LEU A CA 1
ATOM 2377 C C . LEU A 1 287 ? 1.468 29.302 -25.035 1.00 70.38 287 LEU A C 1
ATOM 2379 O O . LEU A 1 287 ? 0.612 28.781 -24.333 1.00 70.38 287 LEU A O 1
ATOM 2383 N N . THR A 1 288 ? 1.240 29.593 -26.322 1.00 76.19 288 THR A N 1
ATOM 2384 C CA . THR A 1 288 ? -0.062 29.340 -26.977 1.00 76.19 288 THR A CA 1
ATOM 2385 C C . THR A 1 288 ? -0.460 27.859 -26.946 1.00 76.19 288 THR A C 1
ATOM 2387 O O . THR A 1 288 ? -1.639 27.524 -26.825 1.00 76.19 288 THR A O 1
ATOM 2390 N N . TYR A 1 289 ? 0.512 26.951 -27.024 1.00 72.44 289 TYR A N 1
ATOM 2391 C CA . TYR A 1 289 ? 0.255 25.520 -26.913 1.00 72.44 289 TYR A CA 1
ATOM 2392 C C . TYR A 1 289 ? -0.195 25.124 -25.493 1.00 72.44 289 TYR A C 1
ATOM 2394 O O . TYR A 1 289 ? -1.194 24.420 -25.347 1.00 72.44 289 TYR A O 1
ATOM 2402 N N . PHE A 1 290 ? 0.455 25.645 -24.446 1.00 73.62 290 PHE A N 1
ATOM 2403 C CA . PHE A 1 290 ? 0.055 25.428 -23.046 1.00 73.62 290 PHE A CA 1
ATOM 2404 C C . PHE A 1 290 ? -1.206 26.193 -22.617 1.00 73.62 290 PHE A C 1
ATOM 2406 O O . PHE A 1 290 ? -1.845 25.831 -21.630 1.00 73.62 290 PHE A O 1
ATOM 2413 N N . GLU A 1 291 ? -1.621 27.221 -23.359 1.00 76.81 291 GLU A N 1
ATOM 2414 C CA . GLU A 1 291 ? -2.967 27.798 -23.225 1.00 76.81 291 GLU A CA 1
ATOM 2415 C C . GLU A 1 291 ? -4.052 26.819 -23.688 1.00 76.81 291 GLU A C 1
ATOM 2417 O O . GLU A 1 291 ? -5.177 26.893 -23.206 1.00 76.81 291 GLU A O 1
ATOM 2422 N N . THR A 1 292 ? -3.715 25.894 -24.593 1.00 78.88 292 THR A N 1
ATOM 2423 C CA . THR A 1 292 ? -4.670 24.958 -25.202 1.00 7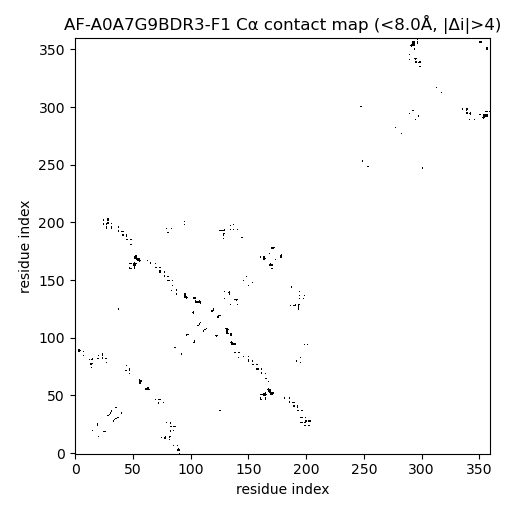8.88 292 THR A CA 1
ATOM 2424 C C . THR A 1 292 ? -4.668 23.589 -24.517 1.00 78.88 292 THR A C 1
ATOM 2426 O O . THR A 1 292 ? -5.726 22.986 -24.345 1.00 78.88 292 THR A O 1
ATOM 2429 N N . PHE A 1 293 ? -3.501 23.090 -24.105 1.00 75.06 293 PHE A N 1
ATOM 2430 C CA . PHE A 1 293 ? -3.330 21.759 -23.517 1.00 75.06 293 PHE A CA 1
ATOM 2431 C C . PHE A 1 293 ? -2.734 21.839 -22.115 1.00 75.06 293 PHE A C 1
ATOM 2433 O O . PHE A 1 293 ? -1.725 22.510 -21.901 1.00 75.06 293 PHE A O 1
ATOM 2440 N N . HIS A 1 294 ? -3.320 21.104 -21.168 1.00 79.31 294 HIS A N 1
ATOM 2441 C CA . HIS A 1 294 ? -2.815 21.085 -19.800 1.00 79.31 294 HIS A CA 1
ATOM 2442 C C . HIS A 1 294 ? -1.443 20.370 -19.717 1.00 79.31 294 HIS A C 1
ATOM 2444 O O . HIS A 1 294 ? -1.339 19.224 -20.170 1.00 79.31 294 HIS A O 1
ATOM 2450 N N . PRO A 1 295 ? -0.396 20.970 -19.112 1.00 78.56 295 PRO A N 1
ATOM 2451 C CA . PRO A 1 295 ? 0.948 20.378 -19.068 1.00 78.56 295 PRO A CA 1
ATOM 2452 C C . PRO A 1 295 ? 1.001 18.974 -18.448 1.00 78.56 295 PRO A C 1
ATOM 2454 O O . PRO A 1 295 ? 1.577 18.069 -19.049 1.00 78.56 295 PRO A O 1
ATOM 2457 N N . LYS A 1 296 ? 0.302 18.727 -17.329 1.00 75.69 296 LYS A N 1
ATOM 2458 C CA . LYS A 1 296 ? 0.168 17.363 -16.766 1.00 75.69 296 LYS A CA 1
ATOM 2459 C C . LYS A 1 296 ? -0.491 16.347 -17.692 1.00 75.69 296 LYS A C 1
ATOM 2461 O O . LYS A 1 296 ? -0.068 15.191 -17.731 1.00 75.69 296 LYS A O 1
ATOM 2466 N N . PHE A 1 297 ? -1.509 16.759 -18.446 1.00 75.44 297 PHE A N 1
ATOM 2467 C CA . PHE A 1 297 ? -2.165 15.878 -19.410 1.00 75.44 297 PHE A CA 1
ATOM 2468 C C . PHE A 1 297 ? -1.186 15.483 -20.521 1.00 75.44 297 PHE A C 1
ATOM 2470 O O . PHE A 1 297 ? -1.107 14.311 -20.895 1.00 75.44 297 PHE A O 1
ATOM 2477 N N . LEU A 1 298 ? -0.384 16.436 -21.003 1.00 74.69 298 LEU A N 1
ATOM 2478 C CA . LEU A 1 298 ? 0.680 16.165 -21.967 1.00 74.69 298 LEU A CA 1
ATOM 2479 C C . LEU A 1 298 ? 1.733 15.229 -21.371 1.00 74.69 298 LEU A C 1
ATOM 2481 O O . LEU A 1 298 ? 2.025 14.202 -21.975 1.00 74.69 298 LEU A O 1
ATOM 2485 N N . ALA A 1 299 ? 2.238 15.519 -20.170 1.00 76.38 299 ALA A N 1
ATOM 2486 C CA . ALA A 1 299 ? 3.254 14.700 -19.512 1.00 76.38 299 ALA A CA 1
ATOM 2487 C C . ALA A 1 299 ? 2.794 13.245 -19.360 1.00 76.38 299 ALA A C 1
ATOM 2489 O O . ALA A 1 299 ? 3.522 12.322 -19.721 1.00 76.38 299 ALA A O 1
ATOM 2490 N N . ARG A 1 300 ? 1.552 13.024 -18.913 1.00 76.12 300 ARG A N 1
ATOM 2491 C CA . ARG A 1 300 ? 0.968 11.683 -18.783 1.00 76.12 300 ARG A CA 1
ATOM 2492 C C . ARG A 1 300 ? 0.897 10.942 -20.120 1.00 76.12 300 ARG A C 1
ATOM 2494 O O . ARG A 1 300 ? 1.328 9.794 -20.204 1.00 76.12 300 ARG A O 1
ATOM 2501 N N . ASN A 1 301 ? 0.363 11.576 -21.163 1.00 69.12 301 ASN A N 1
ATOM 2502 C CA . ASN A 1 301 ? 0.206 10.929 -22.470 1.00 69.12 301 ASN A CA 1
ATOM 2503 C C . ASN A 1 301 ? 1.553 10.654 -23.145 1.00 69.12 301 ASN A C 1
ATOM 2505 O O . ASN A 1 301 ? 1.760 9.579 -23.704 1.00 69.12 301 ASN A O 1
ATOM 2509 N N . TYR A 1 302 ? 2.503 11.578 -23.021 1.00 70.50 302 TYR A N 1
ATOM 2510 C CA . TYR A 1 302 ? 3.853 11.383 -23.529 1.00 70.50 302 TYR A CA 1
ATOM 2511 C C . TYR A 1 302 ? 4.617 10.294 -22.790 1.00 70.50 302 TYR A C 1
ATOM 2513 O O . TYR A 1 302 ? 5.319 9.530 -23.443 1.00 70.50 302 TYR A O 1
ATOM 2521 N N . ARG A 1 303 ? 4.450 10.163 -21.466 1.00 76.62 303 ARG A N 1
ATOM 2522 C CA . ARG A 1 303 ? 5.018 9.039 -20.704 1.00 76.62 303 ARG A CA 1
ATOM 2523 C C . ARG A 1 303 ? 4.477 7.706 -21.219 1.00 76.62 303 ARG A C 1
ATOM 2525 O O . ARG A 1 303 ? 5.263 6.794 -21.436 1.00 76.62 303 ARG A O 1
ATOM 2532 N N . ARG A 1 304 ? 3.173 7.606 -21.503 1.00 67.94 304 ARG A N 1
ATOM 2533 C CA . ARG A 1 304 ? 2.571 6.382 -22.068 1.00 67.94 304 ARG A CA 1
ATOM 2534 C C . ARG A 1 304 ? 3.154 6.016 -23.430 1.00 67.94 304 ARG A C 1
ATOM 2536 O O . ARG A 1 304 ? 3.557 4.873 -23.624 1.00 67.94 304 ARG A O 1
ATOM 2543 N N . VAL A 1 305 ? 3.244 6.973 -24.356 1.00 62.88 305 VAL A N 1
ATOM 2544 C CA . VAL A 1 305 ? 3.833 6.695 -25.676 1.00 62.88 305 VAL A CA 1
ATOM 2545 C C . VAL A 1 305 ? 5.316 6.364 -25.559 1.00 62.88 305 VAL A C 1
ATOM 2547 O O . VAL A 1 305 ? 5.783 5.425 -26.195 1.00 62.88 305 VAL A O 1
ATOM 2550 N N . TYR A 1 306 ? 6.055 7.120 -24.752 1.00 71.81 306 TYR A N 1
ATOM 2551 C CA . TYR A 1 306 ? 7.471 6.882 -24.514 1.00 71.81 306 TYR A CA 1
ATOM 2552 C C . TYR A 1 306 ? 7.722 5.467 -23.984 1.00 71.81 306 TYR A C 1
ATOM 2554 O O . TYR A 1 306 ? 8.570 4.764 -24.526 1.00 71.81 306 TYR A O 1
ATOM 2562 N N . MET A 1 307 ? 6.932 5.015 -23.006 1.00 64.62 307 MET A N 1
ATOM 2563 C CA . MET A 1 307 ? 7.021 3.650 -22.483 1.00 64.62 307 MET A CA 1
ATOM 2564 C C . MET A 1 307 ? 6.677 2.601 -23.543 1.00 64.62 307 MET A C 1
ATOM 2566 O O . MET A 1 307 ? 7.420 1.635 -23.683 1.00 64.62 307 MET A O 1
ATOM 2570 N N . GLY A 1 308 ? 5.636 2.815 -24.354 1.00 60.56 308 GLY A N 1
ATOM 2571 C CA . GLY A 1 308 ? 5.313 1.913 -25.467 1.00 60.56 308 GLY A CA 1
ATOM 2572 C C . GLY A 1 308 ? 6.416 1.849 -26.534 1.00 60.56 308 GLY A C 1
ATOM 2573 O O . GLY A 1 308 ? 6.713 0.783 -27.071 1.00 60.56 308 GLY A O 1
ATOM 2574 N N . TYR A 1 309 ? 7.078 2.974 -26.817 1.00 60.47 309 TYR A N 1
ATOM 2575 C CA . TYR A 1 309 ? 8.209 3.029 -27.744 1.00 60.47 309 TYR A CA 1
ATOM 2576 C C . TYR A 1 309 ? 9.447 2.314 -27.186 1.00 60.47 309 TYR A C 1
ATOM 2578 O O . TYR A 1 309 ? 10.105 1.566 -27.911 1.00 60.47 309 TYR A O 1
ATOM 2586 N N . LEU A 1 310 ? 9.743 2.492 -25.895 1.00 60.19 310 LEU A N 1
ATOM 2587 C CA . LEU A 1 310 ? 10.808 1.757 -25.215 1.00 60.19 310 LEU A CA 1
A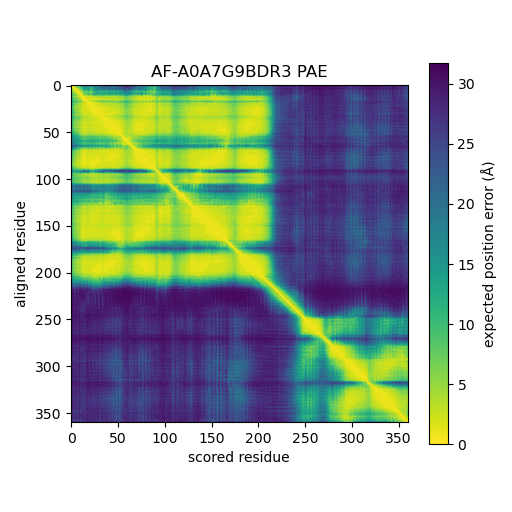TOM 2588 C C . LEU A 1 310 ? 10.530 0.252 -25.211 1.00 60.19 310 LEU A C 1
ATOM 2590 O O . LEU A 1 310 ? 11.404 -0.525 -25.588 1.00 60.19 310 LEU A O 1
ATOM 2594 N N . GLU A 1 311 ? 9.312 -0.161 -24.864 1.00 61.09 311 GLU A N 1
ATOM 2595 C CA . GLU A 1 311 ? 8.886 -1.560 -24.896 1.00 61.09 311 GLU A CA 1
ATOM 2596 C C . GLU A 1 311 ? 9.084 -2.171 -26.293 1.00 61.09 311 GLU A C 1
ATOM 2598 O O . GLU A 1 311 ? 9.689 -3.236 -26.426 1.00 61.09 311 GLU A O 1
ATOM 2603 N N . TYR A 1 312 ? 8.673 -1.464 -27.350 1.00 58.78 312 TYR A N 1
ATOM 2604 C CA . TYR A 1 312 ? 8.877 -1.892 -28.734 1.00 58.78 312 TYR A CA 1
ATOM 2605 C C . TYR A 1 312 ? 10.364 -2.040 -29.100 1.00 58.78 312 TYR A C 1
ATOM 2607 O O . TYR A 1 312 ? 10.754 -3.029 -29.730 1.00 58.78 312 TYR A O 1
ATOM 2615 N N . ILE A 1 313 ? 11.220 -1.099 -28.687 1.00 60.78 313 ILE A N 1
ATOM 2616 C CA . ILE A 1 313 ? 12.675 -1.187 -28.895 1.00 60.78 313 ILE A CA 1
ATOM 2617 C C . ILE A 1 313 ? 13.250 -2.418 -28.184 1.00 60.78 313 ILE A C 1
ATOM 2619 O O . ILE A 1 313 ? 14.047 -3.153 -28.776 1.00 60.78 313 ILE A O 1
ATOM 2623 N N . PHE A 1 314 ? 12.829 -2.672 -26.943 1.00 58.38 314 PHE A N 1
ATOM 2624 C CA . PHE A 1 314 ? 13.294 -3.814 -26.157 1.00 58.38 314 PHE A CA 1
ATOM 2625 C C . PHE A 1 314 ? 12.818 -5.152 -26.731 1.00 58.38 314 PHE A C 1
ATOM 2627 O O . PHE A 1 314 ? 13.591 -6.108 -26.770 1.00 58.38 314 PHE A O 1
ATOM 2634 N N . GLN A 1 315 ? 11.588 -5.219 -27.243 1.00 60.44 315 GLN A N 1
ATOM 2635 C CA . GLN A 1 315 ? 11.043 -6.421 -27.877 1.00 60.44 315 GLN A CA 1
ATOM 2636 C C . GLN A 1 315 ? 11.699 -6.732 -29.228 1.00 60.44 315 GLN A C 1
ATOM 2638 O O . GLN A 1 315 ? 11.934 -7.896 -29.557 1.00 60.44 315 GLN A O 1
ATOM 2643 N N . THR A 1 316 ? 11.986 -5.705 -30.031 1.00 59.19 316 THR A N 1
ATOM 2644 C CA . THR A 1 316 ? 12.533 -5.880 -31.388 1.00 59.19 316 THR A CA 1
ATOM 2645 C C . THR A 1 316 ? 14.056 -5.970 -31.426 1.00 59.19 316 THR A C 1
ATOM 2647 O O . THR A 1 316 ? 14.614 -6.389 -32.442 1.00 59.19 316 THR A O 1
ATOM 2650 N N . GLY A 1 317 ? 14.732 -5.648 -30.318 1.00 51.88 317 GLY A N 1
ATOM 2651 C CA . GLY A 1 317 ? 16.160 -5.887 -30.132 1.00 51.88 317 GLY A CA 1
ATOM 2652 C C . GLY A 1 317 ? 17.037 -5.139 -31.136 1.00 51.88 317 GLY A C 1
ATOM 2653 O O . GLY A 1 317 ? 17.895 -5.756 -31.768 1.00 51.88 317 GLY A O 1
ATOM 2654 N N . MET A 1 318 ? 16.837 -3.827 -31.310 1.00 60.25 318 MET A N 1
ATOM 2655 C CA . MET A 1 318 ? 17.682 -3.009 -32.192 1.00 60.25 318 MET A CA 1
ATOM 2656 C C . MET A 1 318 ? 19.075 -2.753 -31.576 1.00 60.25 318 MET A C 1
ATOM 2658 O O . MET A 1 318 ? 19.175 -1.997 -30.612 1.00 60.25 318 MET A O 1
ATOM 2662 N N . PRO A 1 319 ? 20.177 -3.295 -32.138 1.00 47.44 319 PRO A N 1
ATOM 2663 C CA . PRO A 1 319 ? 21.509 -3.185 -31.532 1.00 47.44 319 PRO A CA 1
ATOM 2664 C C . PRO A 1 319 ? 22.329 -1.983 -32.030 1.00 47.44 319 PRO A C 1
ATOM 2666 O O . PRO A 1 319 ? 23.440 -1.765 -31.559 1.00 47.44 319 PRO A O 1
ATOM 2669 N N . SER A 1 320 ? 21.852 -1.228 -33.024 1.00 48.84 320 SER A N 1
ATOM 2670 C CA . SER A 1 320 ? 22.691 -0.271 -33.765 1.00 48.84 320 SER A CA 1
ATOM 2671 C C . SER A 1 320 ? 22.645 1.175 -33.264 1.00 48.84 320 SER A C 1
ATOM 2673 O O . SER A 1 320 ? 23.362 2.009 -33.808 1.00 48.84 320 SER A O 1
ATOM 2675 N N . TYR A 1 321 ? 21.848 1.476 -32.236 1.00 54.84 321 TYR A N 1
ATOM 2676 C CA . TYR A 1 321 ? 21.511 2.852 -31.850 1.00 54.84 321 TYR A CA 1
ATOM 2677 C C . TYR A 1 321 ? 21.667 3.143 -30.351 1.00 54.84 321 TYR A C 1
ATOM 2679 O O . TYR A 1 321 ? 21.044 4.061 -29.836 1.00 54.84 321 TYR A O 1
ATOM 2687 N N . GLU A 1 322 ? 22.520 2.406 -29.630 1.00 55.59 322 GLU A N 1
ATOM 2688 C CA . GLU A 1 322 ? 22.724 2.594 -28.178 1.00 55.59 322 GLU A CA 1
ATOM 2689 C C . GLU A 1 322 ? 23.051 4.056 -27.799 1.00 55.59 322 GLU A C 1
ATOM 2691 O O . GLU A 1 322 ? 22.562 4.572 -26.793 1.00 55.59 322 GLU A O 1
ATOM 2696 N N . GLY A 1 323 ? 23.825 4.752 -28.642 1.00 54.03 323 GLY A N 1
ATOM 2697 C CA . GLY A 1 323 ? 24.117 6.178 -28.471 1.00 54.03 323 GLY A CA 1
ATOM 2698 C C . GLY A 1 323 ? 22.897 7.080 -28.680 1.00 54.03 323 GLY A C 1
ATOM 2699 O O . GLY A 1 323 ? 22.662 7.977 -27.877 1.00 54.03 323 GLY A O 1
ATOM 2700 N N . GLU A 1 324 ? 22.095 6.816 -29.711 1.00 56.81 324 GLU A N 1
ATOM 2701 C CA . GLU A 1 324 ? 20.894 7.601 -30.027 1.00 56.81 324 GLU A CA 1
ATOM 2702 C C . GLU A 1 324 ? 19.775 7.361 -29.008 1.00 56.81 324 GLU A C 1
ATOM 2704 O O . GLU A 1 324 ? 19.097 8.307 -28.624 1.00 56.81 324 GLU A O 1
ATOM 2709 N N . ILE A 1 325 ? 19.640 6.136 -28.485 1.00 64.94 325 ILE A N 1
ATOM 2710 C CA . ILE A 1 325 ? 18.691 5.809 -27.411 1.00 64.94 325 ILE A CA 1
ATOM 2711 C C . ILE A 1 325 ? 19.043 6.589 -26.146 1.00 64.94 325 ILE A C 1
ATOM 2713 O O . ILE A 1 325 ? 18.166 7.193 -25.539 1.00 64.94 325 ILE A O 1
ATOM 2717 N N . ARG A 1 326 ? 20.321 6.632 -25.749 1.00 60.69 326 ARG A N 1
ATOM 2718 C CA . ARG A 1 326 ? 20.730 7.388 -24.558 1.00 60.69 326 ARG A CA 1
ATOM 2719 C C . ARG A 1 326 ? 20.459 8.887 -24.715 1.00 60.69 326 ARG A C 1
ATOM 2721 O O . ARG A 1 326 ? 19.972 9.508 -23.772 1.00 60.69 326 ARG A O 1
ATOM 2728 N N . THR A 1 327 ? 20.758 9.454 -25.882 1.00 61.56 327 THR A N 1
ATOM 2729 C CA . THR A 1 327 ? 20.466 10.863 -26.184 1.00 61.56 327 THR A CA 1
ATOM 2730 C C . THR A 1 327 ? 18.961 11.130 -26.173 1.00 61.56 327 THR A C 1
ATOM 2732 O O . THR A 1 327 ? 18.522 12.085 -25.539 1.00 61.56 327 THR A O 1
ATOM 2735 N N . PHE A 1 328 ? 18.168 10.245 -26.777 1.00 67.69 328 PHE A N 1
ATOM 2736 C CA . PHE A 1 328 ? 16.711 10.338 -26.800 1.00 67.69 328 PHE A CA 1
ATOM 2737 C C . PHE A 1 328 ? 16.094 10.264 -25.397 1.00 67.69 328 PHE A C 1
ATOM 2739 O O . PHE A 1 328 ? 15.274 11.108 -25.051 1.00 67.69 328 PHE A O 1
ATOM 2746 N N . ILE A 1 329 ? 16.523 9.312 -24.558 1.00 69.38 329 ILE A N 1
ATOM 2747 C CA . ILE A 1 329 ? 16.076 9.193 -23.159 1.00 69.38 329 ILE A CA 1
ATOM 2748 C C . ILE A 1 329 ? 16.360 10.495 -22.401 1.00 69.38 329 ILE A C 1
ATOM 2750 O O . ILE A 1 329 ? 15.464 11.052 -21.775 1.00 69.38 329 ILE A O 1
ATOM 2754 N N . TYR A 1 330 ? 17.580 11.027 -22.517 1.00 66.50 330 TYR A N 1
ATOM 2755 C CA . TYR A 1 330 ? 17.963 12.275 -21.854 1.00 66.50 330 TYR A CA 1
ATOM 2756 C C . TYR A 1 330 ? 17.109 13.473 -22.304 1.00 66.50 330 TYR A C 1
ATOM 2758 O O . TYR A 1 330 ? 16.724 14.322 -21.497 1.00 66.50 330 TYR A O 1
ATOM 2766 N N . GLN A 1 331 ? 16.787 13.537 -23.595 1.00 64.81 331 GLN A N 1
ATOM 2767 C CA . GLN A 1 331 ? 15.916 14.571 -24.148 1.00 64.81 331 GLN A CA 1
ATOM 2768 C C . GLN A 1 331 ? 14.469 14.418 -23.667 1.00 64.81 331 GLN A C 1
ATOM 2770 O O . GLN A 1 331 ? 13.828 15.424 -23.371 1.00 64.81 331 GLN A O 1
ATOM 2775 N N . MET A 1 332 ? 13.968 13.187 -23.541 1.00 75.31 332 MET A N 1
ATOM 2776 C CA . MET A 1 332 ? 12.634 12.912 -23.003 1.00 75.31 332 MET A CA 1
ATOM 2777 C C . MET A 1 332 ? 12.536 13.258 -21.516 1.00 75.31 332 MET A C 1
ATOM 2779 O O . MET A 1 332 ? 11.564 13.894 -21.118 1.00 75.31 332 MET A O 1
ATOM 2783 N N . ASP A 1 333 ? 13.553 12.934 -20.717 1.00 70.50 333 ASP A N 1
ATOM 2784 C CA . ASP A 1 333 ? 13.625 13.337 -19.307 1.00 70.50 333 ASP A CA 1
ATOM 2785 C C . ASP A 1 333 ? 13.599 14.865 -19.176 1.00 70.50 333 ASP A C 1
ATOM 2787 O O . ASP A 1 333 ? 12.772 15.417 -18.452 1.00 70.50 333 ASP A O 1
ATOM 2791 N N . THR A 1 334 ? 14.425 15.561 -19.964 1.00 70.31 334 THR A N 1
ATOM 2792 C CA . THR A 1 334 ? 14.449 17.032 -20.001 1.00 70.31 334 THR A CA 1
ATOM 2793 C C . THR A 1 334 ? 13.091 17.602 -20.429 1.00 70.31 334 THR A C 1
ATOM 2795 O O . THR A 1 334 ? 12.619 18.592 -19.875 1.00 70.31 334 THR A O 1
ATOM 2798 N N . PHE A 1 335 ? 12.426 16.977 -21.403 1.00 75.38 335 PHE A N 1
ATOM 2799 C CA . PHE A 1 335 ? 11.092 17.381 -21.838 1.00 75.38 335 PHE A CA 1
ATOM 2800 C C . PHE A 1 335 ? 10.047 17.210 -20.728 1.00 75.38 335 PHE A C 1
ATOM 2802 O O . PHE A 1 335 ? 9.221 18.102 -20.537 1.00 75.38 335 PHE A O 1
ATOM 2809 N N . PHE A 1 336 ? 10.094 16.117 -19.962 1.00 80.44 336 PHE A N 1
ATOM 2810 C CA . PHE A 1 336 ? 9.198 15.922 -18.822 1.00 80.44 336 PHE A CA 1
ATOM 2811 C C . PHE A 1 336 ? 9.457 16.927 -17.701 1.00 80.44 336 PHE A C 1
ATOM 2813 O O . PHE A 1 336 ? 8.496 17.488 -17.184 1.00 80.44 336 PHE A O 1
ATOM 2820 N N . GLU A 1 337 ? 10.718 17.231 -17.390 1.00 73.12 337 GLU A N 1
ATOM 2821 C CA . GLU A 1 337 ? 11.065 18.287 -16.429 1.00 73.12 337 GLU A CA 1
ATOM 2822 C C . GLU A 1 337 ? 10.516 19.656 -16.864 1.00 73.12 337 GLU A C 1
ATOM 2824 O O . GLU A 1 337 ? 9.988 20.409 -16.046 1.00 73.12 337 GLU A O 1
ATOM 2829 N N . LEU A 1 338 ? 10.580 19.970 -18.163 1.00 72.06 338 LEU A N 1
ATOM 2830 C CA . LEU A 1 338 ? 10.003 21.198 -18.714 1.00 72.06 338 LEU A CA 1
ATOM 2831 C C . LEU A 1 338 ? 8.471 21.216 -18.634 1.00 72.06 338 LEU A C 1
ATOM 2833 O O . LEU A 1 338 ? 7.894 22.276 -18.400 1.00 72.06 338 LEU A O 1
ATOM 2837 N N . LEU A 1 339 ? 7.805 20.073 -18.818 1.00 77.19 339 LEU A N 1
ATOM 2838 C CA . LEU A 1 339 ? 6.353 19.968 -18.657 1.00 77.19 339 LEU A CA 1
ATOM 2839 C C . LEU A 1 339 ? 5.923 20.103 -17.194 1.00 77.19 339 LEU A C 1
ATOM 2841 O O . LEU A 1 339 ? 4.905 20.740 -16.930 1.00 77.19 339 LEU A O 1
ATOM 2845 N N . ASP A 1 340 ? 6.696 19.551 -16.261 1.00 7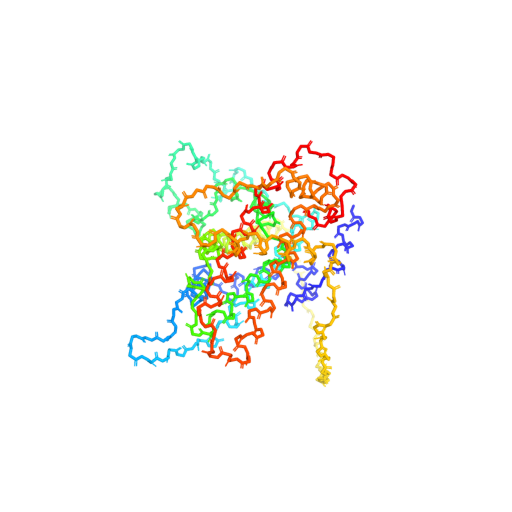5.25 340 ASP A N 1
ATOM 2846 C CA . ASP A 1 340 ? 6.445 19.696 -14.827 1.00 75.25 340 ASP A CA 1
ATOM 2847 C C 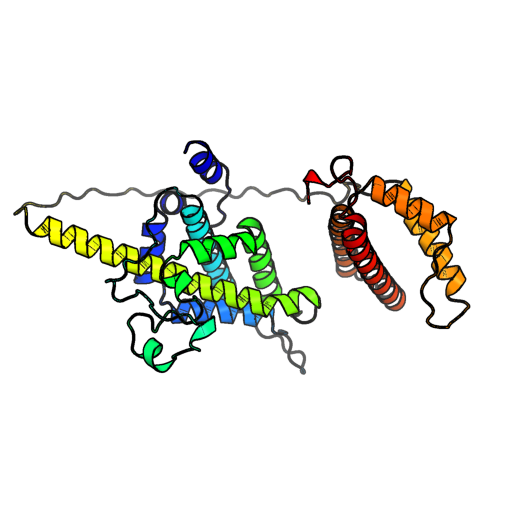. ASP A 1 340 ? 6.643 21.165 -14.396 1.00 75.25 340 ASP A C 1
ATOM 2849 O O . ASP A 1 340 ? 5.793 21.732 -13.708 1.00 75.25 340 ASP A O 1
ATOM 2853 N N . LEU A 1 341 ? 7.690 21.836 -14.895 1.00 74.62 341 LEU A N 1
ATOM 2854 C CA . LEU A 1 341 ? 7.897 23.273 -14.678 1.00 74.62 341 LEU A CA 1
ATOM 2855 C C . LEU A 1 341 ? 6.763 24.116 -15.285 1.00 74.62 341 LEU A C 1
ATOM 2857 O O . LEU A 1 341 ? 6.272 25.049 -14.650 1.00 74.62 341 LEU A O 1
ATOM 2861 N N . ALA A 1 342 ? 6.315 23.780 -16.496 1.00 73.44 342 ALA A N 1
ATOM 2862 C CA . ALA A 1 342 ? 5.198 24.461 -17.143 1.00 73.44 342 ALA A CA 1
ATOM 2863 C C . ALA A 1 342 ? 3.871 24.248 -16.395 1.00 73.44 342 ALA A C 1
ATOM 2865 O O . ALA A 1 342 ? 3.027 25.147 -16.380 1.00 73.44 342 ALA A O 1
ATOM 2866 N N . ASP A 1 343 ? 3.663 23.094 -15.756 1.00 81.69 343 ASP A N 1
ATOM 2867 C CA . ASP A 1 343 ? 2.506 22.865 -14.882 1.00 81.69 343 ASP A CA 1
ATOM 2868 C C . ASP A 1 343 ? 2.507 23.852 -13.712 1.00 81.69 343 ASP A C 1
ATOM 2870 O O . ASP A 1 343 ? 1.517 24.548 -13.472 1.00 81.69 343 ASP A O 1
ATOM 2874 N N . ASP A 1 344 ? 3.650 23.972 -13.038 1.00 75.56 344 ASP A N 1
ATOM 2875 C CA . ASP A 1 344 ? 3.822 24.863 -11.894 1.00 75.56 344 ASP A CA 1
ATOM 2876 C C . ASP A 1 344 ? 3.658 26.340 -12.281 1.00 75.56 344 ASP A C 1
ATOM 2878 O O . ASP A 1 344 ? 2.931 27.081 -11.610 1.00 75.56 344 ASP A O 1
ATOM 2882 N N . GLU A 1 345 ? 4.277 26.771 -13.384 1.00 74.44 345 GLU A N 1
ATOM 2883 C CA . GLU A 1 345 ? 4.192 28.156 -13.861 1.00 74.44 345 GLU A CA 1
ATOM 2884 C C . GLU A 1 345 ? 2.807 28.510 -14.405 1.00 74.44 345 GLU A C 1
ATOM 2886 O O . GLU A 1 345 ? 2.340 29.639 -14.251 1.00 74.44 345 GLU A O 1
ATOM 2891 N N . THR A 1 346 ? 2.104 27.559 -15.019 1.00 78.31 346 THR A N 1
ATOM 2892 C CA . THR A 1 346 ? 0.782 27.834 -15.589 1.00 78.31 346 THR A CA 1
ATOM 2893 C C . THR A 1 346 ? -0.369 27.570 -14.627 1.00 78.31 346 THR A C 1
ATOM 2895 O O . THR A 1 346 ? -1.512 27.868 -14.967 1.00 78.31 346 THR A O 1
ATOM 2898 N N . LYS A 1 347 ? -0.105 27.103 -13.402 1.00 81.88 347 LYS A N 1
ATOM 2899 C CA . LYS A 1 347 ? -1.117 26.786 -12.378 1.00 81.88 347 LYS A CA 1
ATOM 2900 C C . LYS A 1 347 ? -2.075 27.936 -12.057 1.00 81.88 347 LYS A C 1
ATOM 2902 O O . LYS A 1 347 ? -3.217 27.712 -11.667 1.00 81.88 347 LYS A O 1
ATOM 2907 N N . HIS A 1 348 ? -1.618 29.177 -12.214 1.00 82.25 348 HIS A N 1
ATOM 2908 C CA . HIS A 1 348 ? -2.414 30.380 -11.957 1.00 82.25 348 HIS A CA 1
ATOM 2909 C C . HIS A 1 348 ? -3.205 30.882 -13.181 1.00 82.25 348 HIS A C 1
ATOM 2911 O O . HIS A 1 348 ? -3.833 31.940 -13.114 1.00 82.25 348 HIS A O 1
ATOM 2917 N N . TRP A 1 349 ? -3.141 30.181 -14.314 1.00 83.69 349 TRP A N 1
ATOM 2918 C CA . TRP A 1 349 ? -3.861 30.536 -15.537 1.00 83.69 349 TRP A CA 1
ATOM 2919 C C . TRP A 1 349 ? -5.284 29.952 -15.478 1.00 83.69 349 TRP A C 1
ATOM 2921 O O . TRP A 1 349 ? -5.537 29.041 -14.684 1.00 83.69 349 TRP A O 1
ATOM 2931 N N . PRO A 1 350 ? -6.233 30.445 -16.292 1.00 81.88 350 PRO A N 1
ATOM 2932 C CA . PRO A 1 350 ? -7.534 29.799 -16.438 1.00 81.88 350 PRO A CA 1
ATOM 2933 C C . PRO A 1 350 ? -7.357 28.364 -16.958 1.00 81.88 350 PRO A C 1
ATOM 2935 O O . PRO A 1 350 ? -6.795 28.160 -18.033 1.00 81.88 350 PRO A O 1
ATOM 2938 N N . GLN A 1 351 ? -7.802 27.376 -16.177 1.00 78.94 351 GLN A N 1
ATOM 2939 C CA . GLN A 1 351 ? -7.634 25.954 -16.510 1.00 78.94 351 GLN A CA 1
ATOM 2940 C C . GLN A 1 351 ? -8.860 25.353 -17.207 1.00 78.94 351 GLN A C 1
ATOM 2942 O O . GLN A 1 351 ? -8.737 24.370 -17.929 1.00 78.94 351 GLN A O 1
ATOM 2947 N N . GLU A 1 352 ? -10.039 25.948 -17.005 1.00 78.75 352 GLU A N 1
ATOM 2948 C CA . GLU A 1 352 ? -11.342 25.386 -17.392 1.00 78.75 352 GLU A CA 1
ATOM 2949 C C . GLU A 1 352 ? -11.501 25.184 -18.908 1.00 78.75 352 GLU A C 1
ATOM 2951 O O . GLU A 1 352 ? -12.233 24.291 -19.331 1.00 78.75 352 GLU A O 1
ATOM 2956 N N . ASP A 1 353 ? -10.765 25.956 -19.711 1.00 77.38 353 ASP A N 1
ATOM 2957 C CA . ASP A 1 353 ? -10.793 25.898 -21.176 1.00 77.38 353 ASP A CA 1
ATOM 2958 C C . ASP A 1 353 ? -9.691 24.999 -21.775 1.00 77.38 353 ASP A C 1
ATOM 2960 O O . ASP A 1 353 ? -9.608 24.848 -22.997 1.00 77.38 353 ASP A O 1
ATOM 2964 N N . ARG A 1 354 ? -8.830 24.395 -20.941 1.00 78.50 354 ARG A N 1
ATOM 2965 C CA . ARG A 1 354 ? -7.700 23.576 -21.401 1.00 78.50 354 ARG A CA 1
ATOM 2966 C C . ARG A 1 354 ? -8.113 22.133 -21.646 1.00 78.50 354 ARG A C 1
ATOM 2968 O O . ARG A 1 354 ? -8.717 21.474 -20.798 1.00 78.50 354 ARG A O 1
ATOM 2975 N N . ILE A 1 355 ? -7.685 21.597 -22.783 1.00 71.00 355 ILE A N 1
ATOM 2976 C CA . ILE A 1 355 ? -7.864 20.186 -23.117 1.00 71.00 355 ILE A CA 1
ATOM 2977 C C . ILE A 1 355 ? -7.074 19.334 -22.115 1.00 71.00 355 ILE A C 1
ATOM 2979 O O . ILE A 1 355 ? -5.884 19.566 -21.880 1.00 71.00 355 ILE A O 1
ATOM 2983 N N . GLY A 1 356 ? -7.759 18.351 -21.526 1.00 66.00 356 GLY A N 1
ATOM 2984 C CA . GLY A 1 356 ? -7.194 17.420 -20.552 1.00 66.00 356 GLY A CA 1
ATOM 2985 C C . GLY A 1 356 ? -7.265 17.870 -19.092 1.00 66.00 356 GLY A C 1
ATOM 2986 O O . GLY A 1 356 ? -6.927 17.073 -18.229 1.00 66.00 356 GLY A O 1
ATOM 2987 N N . TRP A 1 357 ? -7.740 19.088 -18.784 1.00 71.19 357 TRP A N 1
ATOM 2988 C CA . TRP A 1 357 ? -7.873 19.560 -17.393 1.00 71.19 357 TRP A CA 1
ATOM 2989 C C . TRP A 1 357 ? -8.820 18.700 -16.547 1.00 71.19 357 TRP A C 1
ATOM 2991 O O . TRP A 1 357 ? -8.545 18.456 -15.385 1.00 71.19 357 TRP A O 1
ATOM 3001 N N . GLN A 1 358 ? -9.916 18.206 -17.128 1.00 66.31 358 GLN A N 1
ATOM 3002 C CA . GLN A 1 358 ? -10.887 17.360 -16.414 1.00 66.31 358 GLN A CA 1
ATOM 3003 C C . GLN A 1 358 ? -10.377 15.937 -16.140 1.00 66.31 358 GLN A C 1
ATOM 3005 O O . GLN A 1 358 ? -11.029 15.182 -15.425 1.00 66.31 358 GLN A O 1
ATOM 3010 N N . GLU A 1 359 ? -9.255 15.558 -16.753 1.00 53.28 359 GLU A N 1
ATOM 3011 C CA . GLU A 1 359 ? -8.652 14.231 -16.625 1.00 53.28 359 GLU A CA 1
ATOM 3012 C C . GLU A 1 359 ? -7.387 14.231 -15.755 1.00 53.28 359 GLU A C 1
ATOM 3014 O O . GLU A 1 359 ? -6.748 13.183 -15.621 1.00 53.28 359 GLU A O 1
ATOM 3019 N N . VAL A 1 360 ? -6.999 15.401 -15.244 1.00 54.34 360 VAL A N 1
ATOM 3020 C CA . VAL A 1 360 ? -5.906 15.637 -14.293 1.00 54.34 360 VAL A CA 1
ATOM 3021 C C . VAL A 1 360 ? -6.527 15.879 -12.928 1.00 54.34 360 VAL A C 1
ATOM 3023 O O . VAL A 1 360 ? -5.933 15.389 -11.944 1.00 54.34 360 VAL A O 1
#

Mean predicted aligned error: 17.74 Å